Protein AF-A0A3M7MDC4-F1 (afdb_monomer)

Organism: NCBI:txid1302712

Radius of gyration: 24.2 Å; Cα contacts (8 Å, |Δi|>4): 415; chains: 1; bounding box: 87×58×64 Å

Mean predicted aligned error: 13.07 Å

InterPro domains:
  IPR000719 Protein kinase domain [PF00069] (137-309)
  IPR011009 Protein kinase-like domain superfamily [SSF56112] (137-314)

Nearest PDB structures (foldseek):
  6eiv-assembly4_D  TM=6.000E-01  e=2.107E-04  Homo sapiens
  2vx3-assembly3_C  TM=6.268E-01  e=4.494E-04  Homo sapiens
  7akb-assembly1_A  TM=5.523E-01  e=1.226E-04  Homo sapiens
  7ajs-assembly2_B  TM=5.719E-01  e=3.429E-04  Homo sapiens
  7a53-assembly2_B  TM=5.070E-01  e=2.616E-04  Homo sapiens

Foldseek 3Di:
DDDDDDDDDDDDDDDDDPPPLVVVVVVLVVCCVVVCVQQDAQRWDDDPFWIWGFNAQDQPQPCDVVPDGKGKTWTQTHGDPPDPPDPPVCPPPPIDIDIDHDPDDPDCLVVLLVVQQVVCVVDDPNVPDPFFFDQQEDAPVQWDWDPPVVVPIDIDGGSSSPTGDQCPQLQTYALQQAALNSLVSDTCGLLSVLSSVLSRVVCVLPPQQAFQSPPPDPLLRSLLRVLSVCLQCVVDDDDQLVVDDPPSSSVSNVVSVVLNVDPPRDRDHYNLVSVVVSPDDVLSSQLSVQQNDRDSVSHDGPVCSCVDPSNVVVVVVVVVVVVVCVVVPD

Sequence (330 aa):
MSTTPSVMSTTPSVMSTTPSVMSSAQSILSSMPSIMSSIAPDYVLNGSRWNYRIIQARCWMLFGDGTRINFIFKAEVLPHNGVQDAPKLLIISSSAIIKIAPPKEPDNNRQKALKCERMAYEIAGVSSALCYRQIPDLKPANMFLSDIESGQVVAKVGDLGGVGKADNFTNCQSYAMRAPEVFLRYNCMAESQVWAIAMMVFVVIKPNLLGAWDSPSWGANVPWSLAKLRQLFPEWKLPHHDEVEDAELKVWLKYSELFNEMSDMPRMSTFPEELRKVGIAQQLEDLLLFMLVVHPKERPTASSVLQSEQFQAFEKFVDDLESHAVENGF

Solvent-accessible surface area (backbone atoms only — not comparable to full-atom values): 19237 Å² total; per-residue (Å²): 141,85,87,83,86,83,84,84,85,78,80,83,85,88,82,88,77,66,62,65,60,54,49,49,51,51,54,49,61,71,46,41,64,65,54,49,71,69,50,38,62,72,34,70,46,83,51,98,74,38,27,31,30,24,70,36,64,49,77,49,72,51,69,56,100,75,80,53,73,46,43,43,30,40,18,40,63,38,87,34,95,87,66,86,81,66,60,75,81,46,78,82,73,39,67,44,81,46,80,43,77,70,94,82,62,94,56,67,62,60,62,48,28,55,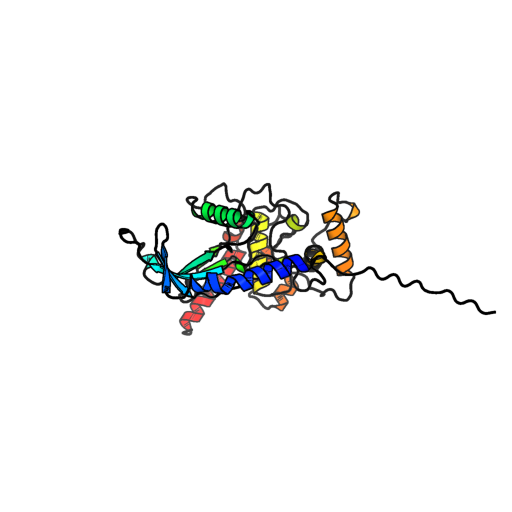49,40,25,51,52,46,72,69,40,81,53,55,94,74,33,86,66,55,63,35,64,50,62,53,42,68,94,32,52,46,77,42,53,75,85,75,78,61,63,42,80,41,85,51,82,46,38,70,50,35,62,52,90,76,36,35,86,53,36,50,63,53,23,42,30,66,51,29,75,70,53,33,58,41,47,65,38,36,49,37,29,10,54,45,33,36,55,49,38,68,78,46,62,73,71,53,20,46,67,81,44,94,41,83,92,39,26,64,20,46,18,48,29,47,49,42,45,32,39,70,84,59,82,72,77,56,40,86,77,54,82,56,68,66,57,26,50,32,45,49,48,15,53,53,44,70,71,40,86,86,46,84,87,63,57,41,52,74,55,52,48,61,73,72,65,65,59,65,40,54,51,51,34,42,59,58,39,62,42,71,54,61,90,77,23,47,47,66,70,53,44,74,69,29,69,42,41,52,49,31,50,51,53,51,54,53,51,52,54,53,35,56,77,69,72,102

Structure (mmCIF, N/CA/C/O backbone):
data_AF-A0A3M7MDC4-F1
#
_entry.id   AF-A0A3M7MDC4-F1
#
loop_
_atom_site.group_PDB
_atom_site.id
_atom_site.type_symbol
_atom_site.label_atom_id
_atom_site.label_alt_id
_atom_site.label_comp_id
_atom_site.label_asym_id
_atom_site.label_entity_id
_atom_site.label_seq_id
_atom_site.pdbx_PDB_ins_code
_atom_site.Cartn_x
_atom_site.Cartn_y
_atom_site.Cartn_z
_atom_site.occupancy
_atom_site.B_iso_or_equiv
_atom_site.auth_seq_id
_atom_site.auth_comp_id
_atom_site.auth_asym_id
_atom_site.auth_atom_id
_atom_site.pdbx_PDB_model_num
ATOM 1 N N . MET A 1 1 ? 52.450 35.603 -29.741 1.00 37.34 1 MET A N 1
ATOM 2 C CA . MET A 1 1 ? 51.001 35.572 -30.028 1.00 37.34 1 MET A CA 1
ATOM 3 C C . MET A 1 1 ? 50.479 34.246 -29.506 1.00 37.34 1 MET A C 1
ATOM 5 O O . MET A 1 1 ? 50.869 33.216 -30.030 1.00 37.34 1 MET A O 1
ATOM 9 N N . SER A 1 2 ? 49.746 34.281 -28.394 1.00 24.39 2 SER A N 1
ATOM 10 C CA . SER A 1 2 ? 49.191 33.116 -27.696 1.00 24.39 2 SER A CA 1
ATOM 11 C C . SER A 1 2 ? 47.673 33.233 -27.769 1.00 24.39 2 SER A C 1
ATOM 13 O O . SER A 1 2 ? 47.138 34.283 -27.418 1.00 24.39 2 SER A O 1
ATOM 15 N N . THR A 1 3 ? 47.000 32.205 -28.277 1.00 27.92 3 THR A N 1
ATOM 16 C CA . THR A 1 3 ? 45.538 32.134 -28.392 1.00 27.92 3 THR A CA 1
ATOM 17 C C . THR A 1 3 ? 45.022 31.016 -27.497 1.00 27.92 3 THR A C 1
ATOM 19 O O . THR A 1 3 ? 45.183 29.838 -27.807 1.00 27.92 3 THR A O 1
ATOM 22 N N . THR A 1 4 ? 44.403 31.403 -26.387 1.00 26.66 4 THR A N 1
ATOM 23 C CA . THR A 1 4 ? 43.508 30.582 -25.565 1.00 26.66 4 THR A CA 1
ATOM 24 C C . THR A 1 4 ? 42.097 30.577 -26.173 1.00 26.66 4 THR A C 1
ATOM 26 O O . THR A 1 4 ? 41.661 31.624 -26.657 1.00 26.66 4 THR A O 1
ATOM 29 N N . PRO A 1 5 ? 41.337 29.465 -26.132 1.00 26.31 5 PRO A N 1
ATOM 30 C CA . PRO A 1 5 ? 39.908 29.493 -26.409 1.00 26.31 5 PRO A CA 1
ATOM 31 C C . PRO A 1 5 ? 39.102 29.782 -25.135 1.00 26.31 5 PRO A C 1
ATOM 33 O O . PRO A 1 5 ? 39.347 29.220 -24.067 1.00 26.31 5 PRO A O 1
ATOM 36 N N . SER A 1 6 ? 38.129 30.674 -25.284 1.00 23.78 6 SER A N 1
ATOM 37 C CA . SER A 1 6 ? 37.136 31.094 -24.302 1.00 23.78 6 SER A CA 1
ATOM 38 C C . SER A 1 6 ? 36.033 30.044 -24.120 1.00 23.78 6 SER A C 1
ATOM 40 O O . SER A 1 6 ? 35.436 29.562 -25.079 1.00 23.78 6 SER A O 1
ATOM 42 N N . VAL A 1 7 ? 35.731 29.724 -22.861 1.00 23.75 7 VAL A N 1
ATOM 43 C CA . VAL A 1 7 ? 34.585 28.902 -22.453 1.00 23.75 7 VAL A CA 1
ATOM 44 C C . VAL A 1 7 ? 33.342 29.794 -22.393 1.00 23.75 7 VAL A C 1
ATOM 46 O O . VAL A 1 7 ? 33.268 30.704 -21.568 1.00 23.75 7 VAL A O 1
ATOM 49 N N . MET A 1 8 ? 32.359 29.540 -23.261 1.00 22.83 8 MET A N 1
ATOM 50 C CA . MET A 1 8 ? 31.011 30.099 -23.130 1.00 22.83 8 MET A CA 1
ATOM 51 C C . MET A 1 8 ? 30.245 29.327 -22.053 1.00 22.83 8 MET A C 1
ATOM 53 O O . MET A 1 8 ? 29.749 28.226 -22.279 1.00 22.83 8 MET A O 1
ATOM 57 N N . SER A 1 9 ? 30.152 29.936 -20.875 1.00 23.38 9 SER A N 1
ATOM 58 C CA . SER A 1 9 ? 29.167 29.614 -19.845 1.00 23.38 9 SER A CA 1
ATOM 59 C C . SER A 1 9 ? 27.769 29.973 -20.361 1.00 23.38 9 SER A C 1
ATOM 61 O O . SER A 1 9 ? 27.482 31.141 -20.619 1.00 23.38 9 SER A O 1
ATOM 63 N N . THR A 1 10 ? 26.906 28.973 -20.531 1.00 25.02 10 THR A N 1
ATOM 64 C CA . THR A 1 10 ? 25.459 29.161 -20.695 1.00 25.02 10 THR A CA 1
ATOM 65 C C . THR A 1 10 ? 24.764 28.514 -19.506 1.00 25.02 10 THR A C 1
ATOM 67 O O . THR A 1 10 ? 24.615 27.300 -19.421 1.00 25.02 10 THR A O 1
ATOM 70 N N . THR A 1 11 ? 24.370 29.343 -18.547 1.00 24.12 11 THR A N 1
ATOM 71 C CA . THR A 1 11 ? 23.414 28.996 -17.498 1.00 24.12 11 THR A CA 1
ATOM 72 C C . THR A 1 11 ? 21.996 29.018 -18.078 1.00 24.12 11 THR A C 1
ATOM 74 O O . THR A 1 11 ? 21.591 30.042 -18.629 1.00 24.12 11 THR A O 1
ATOM 77 N N . PRO A 1 12 ? 21.184 27.957 -17.924 1.00 25.77 12 PRO A N 1
ATOM 78 C CA . PRO A 1 12 ? 19.743 28.076 -18.060 1.00 25.77 12 PRO A CA 1
ATOM 79 C C . PRO A 1 12 ? 19.164 28.559 -16.730 1.00 25.77 12 PRO A C 1
ATOM 81 O O . PRO A 1 12 ? 19.302 27.929 -15.682 1.00 25.77 12 PRO A O 1
ATOM 84 N N . SER A 1 13 ? 18.525 29.716 -16.804 1.00 23.83 13 SER A N 1
ATOM 85 C CA . SER A 1 13 ? 17.713 30.356 -15.778 1.00 23.83 13 SER A CA 1
ATOM 86 C C . SER A 1 13 ? 16.696 29.401 -15.141 1.00 23.83 13 SER A C 1
ATOM 88 O O . SER A 1 13 ? 15.726 28.988 -15.775 1.00 23.83 13 SER A O 1
ATOM 90 N N . VAL A 1 14 ? 16.890 29.119 -13.854 1.00 29.39 14 VAL A N 1
ATOM 91 C CA . VAL A 1 14 ? 15.874 28.582 -12.944 1.00 29.39 14 VAL A CA 1
ATOM 92 C C . VAL A 1 14 ? 14.988 29.741 -12.496 1.00 29.39 14 VAL A C 1
ATOM 94 O O . VAL A 1 14 ? 15.481 30.637 -11.821 1.00 29.39 14 VAL A O 1
ATOM 97 N N . MET A 1 15 ? 13.706 29.731 -12.868 1.00 27.44 15 MET A N 1
ATOM 98 C CA . MET A 1 15 ? 12.578 30.339 -12.137 1.00 27.44 15 MET A CA 1
ATOM 99 C C . MET A 1 15 ? 11.296 30.180 -12.967 1.00 27.44 15 MET A C 1
ATOM 101 O O . MET A 1 15 ? 11.271 30.650 -14.096 1.00 27.44 15 MET A O 1
ATOM 105 N N . SER A 1 16 ? 10.247 29.571 -12.386 1.00 30.59 16 SER A N 1
ATOM 106 C CA . SER A 1 16 ? 8.846 30.071 -12.412 1.00 30.59 16 SER A CA 1
ATOM 107 C C . SER A 1 16 ? 7.718 29.016 -12.319 1.00 30.59 16 SER A C 1
ATOM 109 O O . SER A 1 16 ? 6.640 29.245 -12.863 1.00 30.59 16 SER A O 1
ATOM 111 N N . THR A 1 17 ? 7.870 27.893 -11.608 1.00 33.09 17 THR A N 1
ATOM 112 C CA . THR A 1 17 ? 6.710 27.012 -11.285 1.00 33.09 17 THR A CA 1
ATOM 113 C C . THR A 1 17 ? 6.431 26.834 -9.790 1.00 33.09 17 THR A C 1
ATOM 115 O O . THR A 1 17 ? 5.395 26.302 -9.410 1.00 33.09 17 THR A O 1
ATOM 118 N N . THR A 1 18 ? 7.274 27.387 -8.920 1.00 36.25 18 THR A N 1
ATOM 119 C CA . THR A 1 18 ? 7.062 27.493 -7.467 1.00 36.25 18 THR A CA 1
ATOM 120 C C . THR A 1 18 ? 5.999 28.501 -6.969 1.00 36.25 18 THR A C 1
ATOM 122 O O . THR A 1 18 ? 5.537 28.314 -5.840 1.00 36.25 18 THR A O 1
ATOM 125 N N . PRO A 1 19 ? 5.545 29.538 -7.713 1.00 29.64 19 PRO A N 1
ATOM 126 C CA . PRO A 1 19 ? 4.631 30.532 -7.138 1.00 29.64 19 PRO A CA 1
ATOM 127 C C . PRO A 1 19 ? 3.229 30.001 -6.811 1.00 29.64 19 PRO A C 1
ATOM 129 O O . PRO A 1 19 ? 2.639 30.420 -5.820 1.00 29.64 19 PRO A O 1
ATOM 132 N N . SER A 1 20 ? 2.680 29.078 -7.608 1.00 36.00 20 SER A N 1
ATOM 133 C CA . SER A 1 20 ? 1.269 28.670 -7.498 1.00 36.00 20 SER A CA 1
ATOM 134 C C . SER A 1 20 ? 0.984 27.783 -6.282 1.00 36.00 20 SER A C 1
ATOM 136 O O . SER A 1 20 ? -0.044 27.950 -5.624 1.00 36.00 20 SER A O 1
ATOM 138 N N . VAL A 1 21 ? 1.907 26.882 -5.934 1.00 35.75 21 VAL A N 1
ATOM 139 C CA . VAL A 1 21 ? 1.777 25.981 -4.774 1.00 35.75 21 VAL A CA 1
ATOM 140 C C . VAL A 1 21 ? 2.009 26.739 -3.466 1.00 35.75 21 VAL A C 1
ATOM 142 O O . VAL A 1 21 ? 1.225 26.587 -2.530 1.00 35.75 21 VAL A O 1
ATOM 145 N N . MET A 1 22 ? 3.012 27.626 -3.412 1.00 31.81 22 MET A N 1
ATOM 146 C CA . MET A 1 22 ? 3.220 28.503 -2.250 1.00 31.81 22 MET A CA 1
ATOM 147 C C . MET A 1 22 ? 2.083 29.512 -2.078 1.00 31.81 22 MET A C 1
ATOM 149 O O . MET A 1 22 ? 1.651 29.738 -0.952 1.00 31.81 22 MET A O 1
ATOM 153 N N . SER A 1 23 ? 1.547 30.057 -3.174 1.00 34.91 23 SER A N 1
ATOM 154 C CA . SER A 1 23 ? 0.379 30.944 -3.143 1.00 34.91 23 SER A CA 1
ATOM 155 C C . SER A 1 23 ? -0.878 30.216 -2.654 1.00 34.91 23 SER A C 1
ATOM 157 O O . SER A 1 23 ? -1.610 30.759 -1.830 1.00 34.91 23 SER A O 1
ATOM 159 N N . SER A 1 24 ? -1.090 28.961 -3.067 1.00 45.56 24 SER A N 1
ATOM 160 C CA . SER A 1 24 ? -2.207 28.135 -2.586 1.00 45.56 24 SER A CA 1
ATOM 161 C C . SER A 1 24 ? -2.050 27.777 -1.105 1.00 45.56 24 SER A C 1
ATOM 163 O O . SER A 1 24 ? -2.995 27.931 -0.335 1.00 45.56 24 SER A O 1
ATOM 165 N N . ALA A 1 25 ? -0.847 27.396 -0.665 1.00 39.44 25 ALA A N 1
ATOM 166 C CA . ALA A 1 25 ? -0.553 27.130 0.743 1.00 39.44 25 ALA A CA 1
ATOM 167 C C . ALA A 1 25 ? -0.705 28.389 1.616 1.00 39.44 25 ALA A C 1
ATOM 169 O O . ALA A 1 25 ? -1.332 28.322 2.669 1.00 39.44 25 ALA A O 1
ATOM 170 N N . GLN A 1 26 ? -0.222 29.555 1.170 1.00 42.94 26 GLN A N 1
ATOM 171 C CA . GLN A 1 26 ? -0.414 30.838 1.862 1.00 42.94 26 GLN A CA 1
ATOM 172 C C . GLN A 1 26 ? -1.881 31.288 1.869 1.00 42.94 26 GLN A C 1
ATOM 174 O O . GLN A 1 26 ? -2.361 31.805 2.878 1.00 42.94 26 GLN A O 1
ATOM 179 N N . SER A 1 27 ? -2.628 31.064 0.785 1.00 48.97 27 SER A N 1
ATOM 180 C CA . SER A 1 27 ? -4.069 31.341 0.730 1.00 48.97 27 SER A CA 1
ATOM 181 C C . SER A 1 27 ? -4.866 30.431 1.672 1.00 48.97 27 SER A C 1
ATOM 183 O O . SER A 1 27 ? -5.846 30.870 2.271 1.00 48.97 27 SER A O 1
ATOM 185 N N . ILE A 1 28 ? -4.462 29.168 1.825 1.00 48.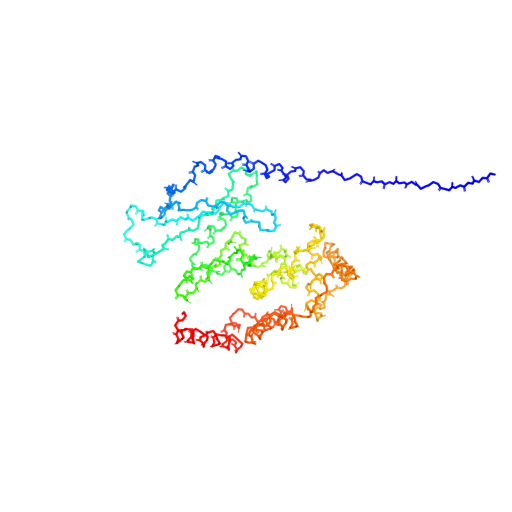88 28 ILE A N 1
ATOM 186 C CA . ILE A 1 28 ? -5.080 28.224 2.764 1.00 48.88 28 ILE A CA 1
ATOM 187 C C . ILE A 1 28 ? -4.730 28.614 4.206 1.00 48.88 28 ILE A C 1
ATOM 189 O O . ILE A 1 28 ? -5.642 28.763 5.019 1.00 48.88 28 ILE A O 1
ATOM 193 N N . LEU A 1 29 ? -3.453 28.886 4.501 1.00 43.22 29 LEU A N 1
ATOM 194 C CA . LEU A 1 29 ? -2.967 29.343 5.813 1.00 43.22 29 LEU A CA 1
ATOM 195 C C . LEU A 1 29 ? -3.634 30.656 6.258 1.00 43.22 29 LEU A C 1
ATOM 197 O O . LEU A 1 29 ? -4.015 30.790 7.416 1.00 43.22 29 LEU A O 1
ATOM 201 N N . SER A 1 30 ? -3.857 31.600 5.340 1.00 47.09 30 SER A N 1
ATOM 202 C CA . SER A 1 30 ? -4.566 32.862 5.622 1.00 47.09 30 SER A CA 1
ATOM 203 C C . SER A 1 30 ? -6.082 32.702 5.797 1.00 47.09 30 SER A C 1
ATOM 205 O O . SER A 1 30 ? -6.717 33.555 6.412 1.00 47.09 30 SER A O 1
ATOM 207 N N . SER A 1 31 ? -6.669 31.598 5.320 1.00 51.00 31 SER A N 1
ATOM 208 C CA . SER A 1 31 ? -8.066 31.221 5.593 1.00 51.00 31 SER A CA 1
ATOM 209 C C . SER A 1 31 ? -8.245 30.356 6.850 1.00 51.00 31 SER A C 1
ATOM 211 O O . SER A 1 31 ? -9.375 30.148 7.292 1.00 51.00 31 SER A O 1
ATOM 213 N N . MET A 1 32 ? -7.154 29.874 7.462 1.00 52.56 32 MET A N 1
ATOM 214 C CA . MET A 1 32 ? -7.216 29.080 8.695 1.00 52.56 32 MET A CA 1
ATOM 215 C C . MET A 1 32 ? -7.880 29.808 9.868 1.00 52.56 32 MET A C 1
ATOM 217 O O . MET A 1 32 ? -8.676 29.161 10.545 1.00 52.56 32 MET A O 1
ATOM 221 N N . PRO A 1 33 ? -7.652 31.117 10.111 1.00 48.81 33 PRO A N 1
ATOM 222 C CA . PRO A 1 33 ? -8.278 31.801 11.238 1.00 48.81 33 PRO A CA 1
ATOM 223 C C . PRO A 1 33 ? -9.809 31.792 11.179 1.00 48.81 33 PRO A C 1
ATOM 225 O O . PRO A 1 33 ? -10.442 31.661 12.217 1.00 48.81 33 PRO A O 1
ATOM 228 N N . SER A 1 34 ? -10.415 31.864 9.987 1.00 54.47 34 SER A N 1
ATOM 229 C CA . SER A 1 34 ? -11.876 31.921 9.815 1.00 54.47 34 SER A CA 1
ATOM 230 C C . SER A 1 34 ? -12.564 30.548 9.827 1.00 54.47 34 SER A C 1
ATOM 232 O O . SER A 1 34 ? -13.704 30.423 10.278 1.00 54.47 34 SER A O 1
ATOM 234 N N . ILE A 1 35 ? -11.881 29.487 9.384 1.00 55.72 35 ILE A N 1
ATOM 235 C CA . ILE A 1 35 ? -12.377 28.104 9.522 1.00 55.72 35 ILE A CA 1
ATOM 236 C C . ILE A 1 35 ? -12.199 27.628 10.970 1.00 55.72 35 ILE A C 1
ATOM 238 O O . ILE A 1 35 ? -13.125 27.080 11.560 1.00 55.72 35 ILE A O 1
ATOM 242 N N . MET A 1 36 ? -11.042 27.896 11.584 1.00 50.97 36 MET A N 1
ATOM 243 C CA . MET A 1 36 ? -10.797 27.536 12.984 1.00 50.97 36 MET A CA 1
ATOM 244 C C . MET A 1 36 ? -11.651 28.353 13.958 1.00 50.97 36 MET A C 1
ATOM 246 O O . MET A 1 36 ? -12.040 27.818 14.991 1.00 50.97 36 MET A O 1
ATOM 250 N N . SER A 1 37 ? -12.019 29.599 13.624 1.00 52.62 37 SER A N 1
ATOM 251 C CA . SER A 1 37 ? -12.970 30.366 14.439 1.00 52.62 37 SER A CA 1
ATOM 252 C C . SER A 1 37 ? -14.399 29.819 14.384 1.00 52.62 37 SER A C 1
ATOM 254 O O . SER A 1 37 ? -15.200 30.171 15.243 1.00 52.62 37 SER A O 1
ATOM 256 N N . SER A 1 38 ? -14.745 28.998 13.383 1.00 60.28 38 SER A N 1
ATOM 257 C CA . SER A 1 38 ? -16.095 28.430 13.231 1.00 60.28 38 SER A CA 1
ATOM 258 C C . SER A 1 38 ? -16.222 26.979 13.698 1.00 60.28 38 SER A C 1
ATOM 260 O O . SER A 1 38 ? -17.334 26.551 13.984 1.00 60.28 38 SER A O 1
ATOM 262 N N . ILE A 1 39 ? -15.117 26.233 13.824 1.00 69.19 39 ILE A N 1
ATOM 263 C CA . ILE A 1 39 ? -15.103 24.824 14.254 1.00 69.19 39 ILE A CA 1
ATOM 264 C C . ILE A 1 39 ? -14.095 24.655 15.402 1.00 69.19 39 ILE A C 1
ATOM 266 O O . ILE A 1 39 ? -13.040 24.033 15.265 1.00 69.19 39 ILE A O 1
ATOM 270 N N . ALA A 1 40 ? -14.413 25.276 16.537 1.00 76.19 40 ALA A N 1
ATOM 271 C CA . ALA A 1 40 ? -13.664 25.152 17.785 1.00 76.19 40 ALA A CA 1
ATOM 272 C C . ALA A 1 40 ? -14.086 23.884 18.558 1.00 76.19 40 ALA A C 1
ATOM 274 O O . ALA A 1 40 ? -15.143 23.317 18.262 1.00 76.19 40 ALA A O 1
ATOM 275 N N . PRO A 1 41 ? -13.304 23.430 19.557 1.00 80.19 41 PRO A N 1
ATOM 276 C CA . PRO A 1 41 ? -13.813 22.493 20.554 1.00 80.19 41 PRO A CA 1
ATOM 277 C C . PRO A 1 41 ? -15.177 22.953 21.098 1.00 80.19 41 PRO A C 1
ATOM 279 O O . PRO A 1 41 ? -15.447 24.149 21.177 1.00 80.19 41 PRO A O 1
ATOM 282 N N . ASP A 1 42 ? -16.046 21.994 21.397 1.00 83.00 42 ASP A N 1
ATOM 283 C CA . ASP A 1 42 ? -17.454 22.135 21.786 1.00 83.00 42 ASP A CA 1
ATOM 284 C C . ASP A 1 42 ? -18.423 22.625 20.702 1.00 83.00 42 ASP A C 1
ATOM 286 O O . ASP A 1 42 ? -19.640 22.591 20.905 1.00 83.00 42 ASP A O 1
ATOM 290 N N . TYR A 1 43 ? -17.934 22.992 19.514 1.00 85.75 43 TYR A N 1
ATOM 291 C CA . TYR A 1 43 ? -18.813 23.294 18.389 1.00 85.75 43 TYR A CA 1
ATOM 292 C C . TYR A 1 43 ? -19.619 22.054 17.980 1.00 85.75 43 TYR A C 1
ATOM 294 O O . TYR A 1 43 ? -19.054 20.975 17.795 1.00 85.75 43 TYR A O 1
ATOM 302 N N . VAL A 1 44 ? -20.937 22.194 17.818 1.00 85.44 44 VAL A N 1
ATOM 303 C CA . VAL A 1 44 ? -21.822 21.088 17.425 1.00 85.44 44 VAL A CA 1
ATOM 304 C C . VAL A 1 44 ? -22.176 21.197 15.948 1.00 85.44 44 VAL A C 1
ATOM 306 O O . VAL A 1 44 ? -22.864 22.119 15.516 1.00 85.44 44 VAL A O 1
ATOM 309 N N . LEU A 1 45 ? -21.738 20.209 15.175 1.00 84.44 45 LEU A N 1
ATOM 310 C CA . LEU A 1 45 ? -22.129 20.014 13.788 1.00 84.44 45 LEU A CA 1
ATOM 311 C C . LEU A 1 45 ? -23.428 19.213 13.731 1.00 84.44 45 LEU A C 1
ATOM 313 O O . LEU A 1 45 ? -23.496 18.085 14.219 1.00 84.44 45 LEU A O 1
ATOM 317 N N . ASN A 1 46 ? -24.448 19.774 13.089 1.00 83.75 46 ASN A N 1
ATOM 318 C CA . ASN A 1 46 ? -25.698 19.065 12.837 1.00 83.75 46 ASN A CA 1
ATOM 319 C C . ASN A 1 46 ? -25.514 18.123 11.643 1.00 83.75 46 ASN A C 1
ATOM 321 O O . ASN A 1 46 ? -25.376 18.571 10.504 1.00 83.75 46 ASN A O 1
ATOM 325 N N . GLY A 1 47 ? -25.485 16.818 11.900 1.00 77.25 47 GLY A N 1
ATOM 326 C CA . GLY A 1 47 ? -25.505 15.805 10.852 1.00 77.25 47 GLY A CA 1
ATOM 327 C C . GLY A 1 47 ? -26.923 15.356 10.515 1.00 77.25 47 GLY A C 1
ATOM 328 O O . GLY A 1 47 ? -27.887 15.668 11.205 1.00 77.25 47 GLY A O 1
ATOM 329 N N . SER A 1 48 ? -27.047 14.577 9.441 1.00 72.62 48 SER A N 1
ATOM 330 C CA . SER A 1 48 ? -28.333 14.037 8.978 1.00 72.62 48 SER A CA 1
ATOM 331 C C . SER A 1 48 ? -28.912 12.939 9.877 1.00 72.62 48 SER A C 1
ATOM 333 O O . SER A 1 48 ? -30.109 12.678 9.817 1.00 72.62 48 SER A O 1
ATOM 335 N N . ARG A 1 49 ? -28.067 12.268 10.669 1.00 69.31 49 ARG A N 1
ATOM 336 C CA . ARG A 1 49 ? -28.463 11.195 11.604 1.00 69.31 49 ARG A CA 1
ATOM 337 C C . ARG A 1 49 ? -28.029 11.449 13.042 1.00 69.31 49 ARG A C 1
ATOM 339 O O . ARG A 1 49 ? -28.731 11.059 13.964 1.00 69.31 49 ARG A O 1
ATOM 346 N N . TRP A 1 50 ? -26.879 12.088 13.216 1.00 80.50 50 TRP A N 1
ATOM 347 C CA . TRP A 1 50 ? -26.274 12.370 14.511 1.00 80.50 50 TRP A CA 1
ATOM 348 C C . TRP A 1 50 ? -25.803 13.809 14.536 1.00 80.50 50 TRP A C 1
ATOM 350 O O . TRP A 1 50 ? -25.437 14.357 13.495 1.00 80.50 50 TRP A O 1
ATOM 360 N N . ASN A 1 51 ? -25.775 14.397 15.722 1.00 84.75 51 ASN A N 1
ATOM 361 C CA . ASN A 1 51 ? -25.040 15.633 15.936 1.00 84.75 51 ASN A CA 1
ATOM 362 C C . ASN A 1 51 ? -23.607 15.270 16.337 1.00 84.75 51 ASN A C 1
ATOM 364 O O . ASN A 1 51 ? -23.368 14.193 16.875 1.00 84.75 51 ASN A O 1
ATOM 368 N N . TYR A 1 52 ? -22.643 16.141 16.069 1.00 86.25 52 TYR A N 1
ATOM 369 C CA . TYR A 1 52 ? -21.242 15.865 16.370 1.00 86.25 52 TYR A CA 1
ATOM 370 C C . TYR A 1 52 ? -20.630 17.048 17.099 1.00 86.25 52 TYR A C 1
ATOM 372 O O . TYR A 1 52 ? -20.472 18.117 16.514 1.00 86.25 52 TYR A O 1
ATOM 380 N N . ARG A 1 53 ? -20.282 16.868 18.372 1.00 86.62 53 ARG A N 1
ATOM 381 C CA . ARG A 1 53 ? -19.575 17.885 19.149 1.00 86.62 53 ARG A CA 1
ATOM 382 C C . ARG A 1 53 ? -18.084 17.734 18.926 1.00 86.62 53 ARG A C 1
ATOM 384 O O . ARG A 1 53 ? -17.521 16.695 19.239 1.00 86.62 53 ARG A O 1
ATOM 391 N N . ILE A 1 54 ? -17.422 18.749 18.395 1.00 86.00 54 ILE A N 1
ATOM 392 C CA . ILE A 1 54 ? -15.974 18.715 18.200 1.00 86.00 54 ILE A CA 1
ATOM 393 C C . ILE A 1 54 ? -15.289 18.636 19.562 1.00 86.00 54 ILE A C 1
ATOM 395 O O . ILE A 1 54 ? -15.415 19.543 20.370 1.00 86.00 54 ILE A O 1
ATOM 399 N N . ILE A 1 55 ? -14.537 17.571 19.813 1.00 84.12 55 ILE A N 1
ATOM 400 C CA . ILE A 1 55 ? -13.742 17.425 21.044 1.00 84.12 55 ILE A CA 1
ATOM 401 C C . ILE A 1 55 ? -12.278 17.780 20.801 1.00 84.12 55 ILE A C 1
ATOM 403 O O . ILE A 1 55 ? -11.562 18.180 21.713 1.00 84.12 55 ILE A O 1
ATOM 407 N N . GLN A 1 56 ? -11.820 17.663 19.553 1.00 80.12 56 GLN A N 1
ATOM 408 C CA . GLN A 1 56 ? -10.452 17.986 19.186 1.00 80.12 56 GLN A CA 1
ATOM 409 C C . GLN A 1 56 ? -10.399 18.571 17.778 1.00 80.12 56 GLN A C 1
ATOM 411 O O . GLN A 1 56 ? -10.479 17.858 16.774 1.00 80.12 56 GLN A O 1
ATOM 416 N N . ALA A 1 57 ? -10.192 19.883 17.717 1.00 65.81 57 ALA A N 1
ATOM 417 C CA . ALA A 1 57 ? -9.862 20.602 16.498 1.00 65.81 57 ALA A CA 1
ATOM 418 C C . ALA A 1 57 ? -8.340 20.630 16.313 1.00 65.81 57 ALA A C 1
ATOM 420 O O . ALA A 1 57 ? -7.687 21.652 16.519 1.00 65.81 57 ALA A O 1
ATOM 421 N N . ARG A 1 58 ? -7.743 19.482 15.975 1.00 60.31 58 ARG A N 1
ATOM 422 C CA . ARG A 1 58 ? -6.347 19.457 15.523 1.00 60.31 58 ARG A CA 1
ATOM 423 C C . ARG A 1 58 ? -6.324 19.432 14.008 1.00 60.31 58 ARG A C 1
ATOM 425 O O . ARG A 1 58 ? -6.723 18.448 13.406 1.00 60.31 58 ARG A O 1
ATOM 432 N N . CYS A 1 59 ? -5.815 20.498 13.399 1.00 50.12 59 CYS A N 1
ATOM 433 C CA . CYS A 1 59 ? -5.474 20.478 11.985 1.00 50.12 59 CYS A CA 1
ATOM 434 C C . CYS A 1 59 ? -4.287 19.532 11.790 1.00 50.12 59 CYS A C 1
ATOM 436 O O . CYS A 1 59 ? -3.130 19.943 11.852 1.00 50.12 59 CYS A O 1
ATOM 438 N N . TRP A 1 60 ? -4.567 18.252 11.574 1.00 46.84 60 TRP A N 1
ATOM 439 C CA . TRP A 1 60 ? -3.568 17.363 11.014 1.00 46.84 60 TRP A CA 1
ATOM 440 C C . TRP A 1 60 ? -3.423 17.743 9.550 1.00 46.84 60 TRP A C 1
ATOM 442 O O . TRP A 1 60 ? -4.255 17.393 8.717 1.00 46.84 60 TRP A O 1
ATOM 452 N N . MET A 1 61 ? -2.361 18.483 9.237 1.00 45.53 61 MET A N 1
ATOM 453 C CA . MET A 1 61 ? -1.822 18.456 7.887 1.00 45.53 61 MET A CA 1
ATOM 454 C C . MET A 1 61 ? -1.305 17.038 7.665 1.00 45.53 61 MET A C 1
ATOM 456 O O . MET A 1 61 ? -0.150 16.732 7.949 1.00 45.53 61 MET A O 1
ATOM 460 N N . LEU A 1 62 ? -2.183 16.148 7.205 1.00 42.28 62 LEU A N 1
ATOM 461 C CA . LEU A 1 62 ? -1.726 14.927 6.572 1.00 42.28 62 LEU A CA 1
ATOM 462 C C . LEU A 1 62 ? -1.045 15.368 5.285 1.00 42.28 62 LEU A C 1
ATOM 464 O O . LEU A 1 62 ? -1.699 15.599 4.270 1.00 42.28 62 LEU A O 1
ATOM 468 N N . PHE A 1 63 ? 0.275 15.521 5.346 1.00 37.53 63 PHE A N 1
ATOM 469 C CA . PHE A 1 63 ? 1.086 15.433 4.151 1.00 37.53 63 PHE A CA 1
ATOM 470 C C . PHE A 1 63 ? 0.853 14.022 3.610 1.00 37.53 63 PHE A C 1
ATOM 472 O O . PHE A 1 63 ? 1.436 13.051 4.082 1.00 37.53 63 PHE A O 1
ATOM 479 N N . GLY A 1 64 ? -0.076 13.896 2.663 1.00 46.28 64 GLY A N 1
ATOM 480 C CA . GLY A 1 64 ? -0.069 12.769 1.743 1.00 46.28 64 GLY A CA 1
ATOM 481 C C . GLY A 1 64 ? 1.199 12.822 0.888 1.00 46.28 64 GLY A C 1
ATOM 482 O O . GLY A 1 64 ? 2.241 13.310 1.310 1.00 46.28 64 GLY A O 1
ATOM 483 N N . ASP A 1 65 ? 1.089 12.419 -0.367 1.00 43.69 65 ASP A N 1
ATOM 484 C CA . ASP A 1 65 ? 2.081 12.602 -1.442 1.00 43.69 65 ASP A CA 1
ATOM 485 C C . ASP A 1 65 ? 2.576 14.056 -1.696 1.00 43.69 65 ASP A C 1
ATOM 487 O O . ASP A 1 65 ? 3.120 14.350 -2.757 1.00 43.69 65 ASP A O 1
ATOM 491 N N . GLY A 1 66 ? 2.37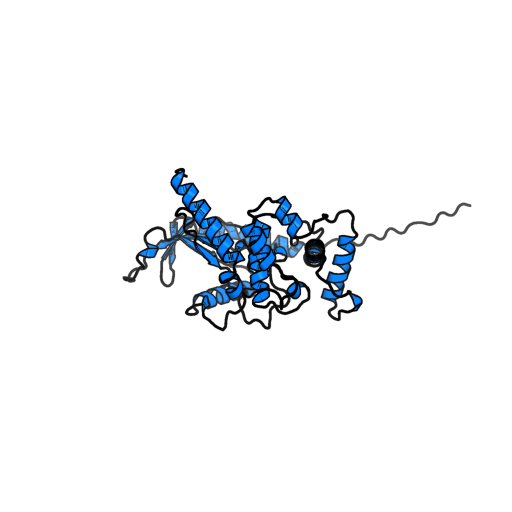5 14.987 -0.759 1.00 40.41 66 GLY A N 1
ATOM 492 C CA . GLY A 1 66 ? 2.732 16.396 -0.858 1.00 40.41 66 GLY A CA 1
ATOM 493 C C . GLY A 1 66 ? 1.652 17.278 -1.484 1.00 40.41 66 GLY A C 1
ATOM 494 O O . GLY A 1 66 ? 1.883 18.478 -1.611 1.00 40.41 66 GLY A O 1
ATOM 495 N N . THR A 1 67 ? 0.480 16.740 -1.862 1.00 46.47 67 THR A N 1
ATOM 496 C CA . THR A 1 67 ? -0.469 17.477 -2.729 1.00 46.47 67 THR A CA 1
ATOM 497 C C . THR A 1 67 ? -1.836 17.820 -2.122 1.00 46.47 67 THR A C 1
ATOM 499 O O . THR A 1 67 ? -2.604 18.561 -2.741 1.00 46.47 67 THR A O 1
ATOM 502 N N . ARG A 1 68 ? -2.189 17.320 -0.927 1.00 55.12 68 ARG A N 1
ATOM 503 C CA . ARG A 1 68 ? -3.553 17.468 -0.372 1.00 55.12 68 ARG A CA 1
ATOM 504 C C . ARG A 1 68 ? -3.544 17.898 1.091 1.00 55.12 68 ARG A C 1
ATOM 506 O O . ARG A 1 68 ? -2.882 17.275 1.908 1.00 55.12 68 ARG A O 1
ATOM 513 N N . ILE A 1 69 ? -4.334 18.923 1.421 1.00 57.22 69 ILE A N 1
ATOM 514 C CA . ILE A 1 69 ? -4.595 19.366 2.798 1.00 57.22 69 ILE A CA 1
ATOM 515 C C . ILE A 1 69 ? -6.074 19.098 3.094 1.00 57.22 69 ILE A C 1
ATOM 517 O O . ILE A 1 69 ? -6.950 19.703 2.476 1.00 57.22 69 ILE A O 1
ATOM 521 N N . ASN A 1 70 ? -6.349 18.187 4.027 1.00 61.38 70 ASN A N 1
ATOM 522 C CA . ASN A 1 70 ? -7.686 17.953 4.573 1.00 61.38 70 ASN A CA 1
ATOM 523 C C . ASN A 1 70 ? -7.706 18.376 6.040 1.00 61.38 70 ASN A C 1
ATOM 525 O O . ASN A 1 70 ? -6.735 18.147 6.758 1.00 61.38 70 ASN A O 1
ATOM 529 N N . PHE A 1 71 ? -8.822 18.941 6.496 1.00 69.81 71 PHE A N 1
ATOM 530 C CA . PHE A 1 71 ? -9.026 19.185 7.920 1.00 69.81 71 PHE A CA 1
ATOM 531 C C . PHE A 1 71 ? -9.698 17.967 8.540 1.00 69.81 71 PHE A C 1
ATOM 533 O O . PHE A 1 71 ? -10.744 17.529 8.056 1.00 69.81 71 PHE A O 1
ATOM 540 N N . ILE A 1 72 ? -9.086 17.426 9.591 1.00 71.81 72 ILE A N 1
ATOM 541 C CA . ILE A 1 72 ? -9.580 16.257 10.313 1.00 71.81 72 ILE A CA 1
ATOM 542 C C . ILE A 1 72 ? -9.883 16.667 11.749 1.00 71.81 72 ILE A C 1
ATOM 544 O O . ILE A 1 72 ? -9.001 17.141 12.454 1.00 71.81 72 ILE A O 1
ATOM 548 N N . PHE A 1 73 ? -11.116 16.460 12.196 1.00 77.62 73 PHE A N 1
ATOM 549 C CA . PHE A 1 73 ? -11.547 16.754 13.561 1.00 77.62 73 PHE A CA 1
ATOM 550 C C . PHE A 1 73 ? -11.951 15.463 14.263 1.00 77.62 73 PHE A C 1
ATOM 552 O O . PHE A 1 73 ? -12.581 14.601 13.650 1.00 77.62 73 PHE A O 1
ATOM 559 N N . LYS A 1 74 ? -11.638 15.347 15.556 1.00 80.81 74 LYS A N 1
ATOM 560 C CA . LYS A 1 74 ? -12.259 14.335 16.416 1.00 80.81 74 LYS A CA 1
ATOM 561 C C . LYS A 1 74 ? -13.512 14.950 17.023 1.00 80.81 74 LYS A C 1
ATOM 563 O O . LYS A 1 74 ? -13.452 16.059 17.563 1.00 80.81 74 LYS A O 1
ATOM 568 N N . ALA A 1 75 ? -14.628 14.243 16.955 1.00 83.88 75 ALA A N 1
ATOM 569 C CA . ALA A 1 75 ? -15.902 14.695 17.491 1.00 83.88 75 ALA A CA 1
ATOM 570 C C . ALA A 1 75 ? -16.560 13.612 18.345 1.00 83.88 75 ALA A C 1
ATOM 572 O O . ALA A 1 75 ? -16.462 12.439 18.026 1.00 83.88 75 ALA A O 1
ATOM 573 N N . GLU A 1 76 ? -17.237 13.992 19.414 1.00 85.00 76 GLU A N 1
ATOM 574 C CA . GLU A 1 76 ? -18.179 13.153 20.145 1.00 85.00 76 GLU A CA 1
ATOM 575 C C . GLU A 1 76 ? -19.485 13.058 19.345 1.00 85.00 76 GLU A C 1
ATOM 577 O O . GLU A 1 76 ? -20.026 14.072 18.894 1.00 85.00 76 GLU A O 1
ATOM 582 N N . VAL A 1 77 ? -19.991 11.841 19.145 1.00 82.31 77 VAL A N 1
ATOM 583 C CA . VAL A 1 77 ? -21.297 11.619 18.515 1.00 82.31 77 VAL A CA 1
ATOM 584 C C . VAL A 1 77 ? -22.393 11.863 19.548 1.00 82.31 77 VAL A C 1
ATOM 586 O O . VAL A 1 77 ? -22.458 11.193 20.573 1.00 82.31 77 VAL A O 1
ATOM 589 N N . LEU A 1 78 ? -23.273 12.813 19.254 1.00 79.94 78 LEU A N 1
ATOM 590 C CA . LEU A 1 78 ? -24.419 13.172 20.072 1.00 79.94 78 LEU A CA 1
ATOM 591 C C . LEU A 1 78 ? -25.713 12.595 19.469 1.00 79.94 78 LEU A C 1
ATOM 593 O O . LEU A 1 78 ? -25.906 12.659 18.245 1.00 79.94 78 LEU A O 1
ATOM 597 N N . PRO A 1 79 ? -26.646 12.104 20.305 1.00 72.69 79 PRO A N 1
ATOM 598 C CA . PRO A 1 79 ? -27.975 11.712 19.857 1.00 72.69 79 PRO A CA 1
ATOM 599 C C . PRO A 1 79 ? -28.679 12.879 19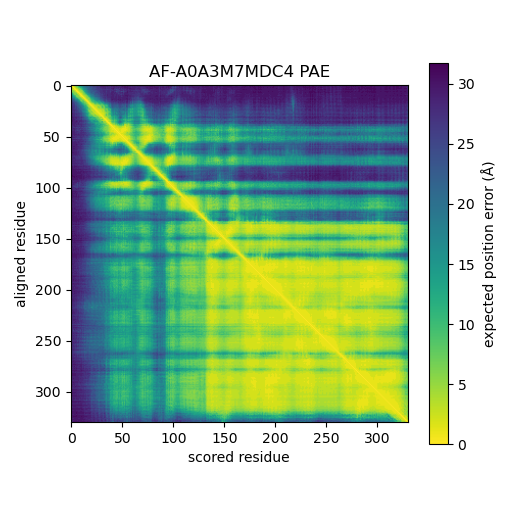.159 1.00 72.69 79 PRO A C 1
ATOM 601 O O . PRO A 1 79 ? -28.656 14.015 19.639 1.00 72.69 79 PRO A O 1
ATOM 604 N N . HIS A 1 80 ? -29.315 12.604 18.025 1.00 72.69 80 HIS A N 1
ATOM 605 C CA . HIS A 1 80 ? -30.194 13.571 17.380 1.00 72.69 80 HIS A CA 1
ATOM 606 C C . HIS A 1 80 ? -31.598 13.457 17.991 1.00 72.69 80 HIS A C 1
ATOM 608 O O . HIS A 1 80 ? -32.087 12.348 18.225 1.00 72.69 80 HIS A O 1
ATOM 614 N N . ASN A 1 81 ? -32.249 14.590 18.271 1.00 65.50 81 ASN A N 1
ATOM 615 C CA . ASN A 1 81 ? -33.591 14.598 18.857 1.00 65.50 81 ASN A CA 1
ATOM 616 C C . ASN A 1 81 ? -34.554 13.793 17.965 1.00 65.50 81 ASN A C 1
ATOM 618 O O . ASN A 1 81 ? -34.759 14.143 16.807 1.00 65.50 81 ASN A O 1
ATOM 622 N N . GLY A 1 82 ? -35.134 12.716 18.508 1.00 62.81 82 GLY A N 1
ATOM 623 C CA . GLY A 1 82 ? -36.101 11.862 17.805 1.00 62.81 82 GLY A CA 1
ATOM 624 C C . GLY A 1 82 ? -35.575 10.517 17.286 1.00 62.81 82 GLY A C 1
ATOM 625 O O . GLY A 1 82 ? -36.369 9.746 16.757 1.00 62.81 82 GLY A O 1
ATOM 626 N N . VAL A 1 83 ? -34.289 10.187 17.461 1.00 59.16 83 VAL A N 1
ATOM 627 C CA . VAL A 1 83 ? -33.748 8.858 17.109 1.00 59.16 83 VAL A CA 1
ATOM 628 C C . VAL A 1 83 ? -33.728 7.966 18.356 1.00 59.16 83 VAL A C 1
ATOM 630 O O . VAL A 1 83 ? -32.852 8.109 19.203 1.00 59.16 83 VAL A O 1
ATOM 633 N N . GLN A 1 84 ? -34.711 7.066 18.492 1.00 55.06 84 GLN A N 1
ATOM 634 C CA . GLN A 1 84 ? -34.790 6.113 19.617 1.00 55.06 84 GLN A CA 1
ATOM 635 C C . GLN A 1 84 ? -33.860 4.895 19.451 1.00 55.06 84 GLN A C 1
ATOM 637 O O . GLN A 1 84 ? -33.487 4.273 20.443 1.00 55.06 84 GLN A O 1
ATOM 642 N N . ASP A 1 85 ? -33.414 4.609 18.225 1.00 54.78 85 ASP A N 1
ATOM 643 C CA . ASP A 1 85 ? -32.576 3.450 17.893 1.00 54.78 85 ASP A CA 1
ATOM 644 C C . ASP A 1 85 ? -31.085 3.804 17.843 1.00 54.78 85 ASP A C 1
ATOM 646 O O . ASP A 1 85 ? -30.399 3.581 16.842 1.00 54.78 85 ASP A O 1
ATOM 650 N N . ALA A 1 86 ? -30.549 4.382 18.919 1.00 49.53 86 ALA A N 1
ATOM 651 C CA . ALA A 1 86 ? -29.099 4.442 19.063 1.00 49.53 86 ALA A CA 1
ATOM 652 C C . ALA A 1 86 ? -28.563 3.016 19.262 1.00 49.53 86 ALA A C 1
ATOM 654 O O . ALA A 1 86 ? -28.952 2.361 20.235 1.00 49.53 86 ALA A O 1
ATOM 655 N N . PRO A 1 87 ? -27.679 2.498 18.380 1.00 47.06 87 PRO A N 1
ATOM 656 C CA . PRO A 1 87 ? -27.043 1.215 18.629 1.00 47.06 87 PRO A CA 1
ATOM 657 C C . PRO A 1 87 ? -26.337 1.314 19.980 1.00 47.06 87 PRO A C 1
ATOM 659 O O . PRO A 1 87 ? -25.475 2.173 20.156 1.00 47.06 87 PRO A O 1
ATOM 662 N N . LYS A 1 88 ? -26.691 0.447 20.936 1.00 46.50 88 LYS A N 1
ATOM 663 C CA . LYS A 1 88 ? -26.078 0.421 22.278 1.00 46.50 88 LYS A CA 1
ATOM 664 C C . LYS A 1 88 ? -24.540 0.352 22.232 1.00 46.50 88 LYS A C 1
ATOM 666 O O . LYS A 1 88 ? -23.897 0.801 23.171 1.00 46.50 88 LYS A O 1
ATOM 671 N N . LEU A 1 89 ? -23.963 -0.123 21.121 1.00 42.81 89 LEU A N 1
ATOM 672 C CA . LEU A 1 89 ? -22.521 -0.128 20.855 1.00 42.81 89 LEU A CA 1
ATOM 673 C C . LEU A 1 89 ? -21.886 1.261 20.629 1.00 42.81 89 LEU A C 1
ATOM 675 O O . LEU A 1 89 ? -20.682 1.389 20.816 1.00 42.81 89 LEU A O 1
ATOM 679 N N . LEU A 1 90 ? -22.636 2.301 20.239 1.00 43.38 90 LEU A N 1
ATOM 680 C CA . LEU A 1 90 ? -22.075 3.654 20.090 1.00 43.38 90 LEU A CA 1
ATOM 681 C C . LEU A 1 90 ? -21.867 4.346 21.446 1.00 43.38 90 LEU A C 1
ATOM 683 O O . LEU A 1 90 ? -20.959 5.151 21.592 1.00 43.38 90 LEU A O 1
ATOM 687 N N . ILE A 1 91 ? -22.673 4.027 22.456 1.00 43.41 91 ILE A N 1
ATOM 688 C CA . ILE A 1 91 ? -22.802 4.861 23.662 1.00 43.41 91 ILE A CA 1
ATOM 689 C C . ILE A 1 91 ? -21.568 4.776 24.583 1.00 43.41 91 ILE A C 1
ATOM 691 O O . ILE A 1 91 ? -21.390 5.632 25.443 1.00 43.41 91 ILE A O 1
ATOM 695 N N . ILE A 1 92 ? -20.675 3.798 24.389 1.00 41.72 92 ILE A N 1
ATOM 696 C CA . ILE A 1 92 ? -19.577 3.547 25.336 1.00 41.72 92 ILE A CA 1
ATOM 697 C C . ILE A 1 92 ? -18.280 4.297 24.966 1.00 41.72 92 ILE A C 1
ATOM 699 O O . ILE A 1 92 ? -17.471 4.541 25.854 1.00 41.72 92 ILE A O 1
ATOM 703 N N . SER A 1 93 ? -18.089 4.752 23.715 1.00 51.44 93 SER A N 1
ATOM 704 C CA . SER A 1 93 ? -16.977 5.650 23.304 1.00 51.44 93 SER A CA 1
ATOM 705 C C . SER A 1 93 ? -17.099 6.113 21.839 1.00 51.44 93 SER A C 1
ATOM 707 O O . SER A 1 93 ? -16.183 5.950 21.030 1.00 51.44 93 SER A O 1
ATOM 709 N N . SER A 1 94 ? -18.241 6.671 21.423 1.00 62.19 94 SER A N 1
ATOM 710 C CA . SER A 1 94 ? -18.421 7.107 20.030 1.00 62.19 94 SER A CA 1
ATOM 711 C C . SER A 1 94 ? -17.717 8.429 19.736 1.00 62.19 94 SER A C 1
ATOM 713 O O . SER A 1 94 ? -18.345 9.487 19.667 1.00 62.19 94 SER A O 1
ATOM 715 N N . SER A 1 95 ? -16.405 8.376 19.516 1.00 68.12 95 SER A N 1
ATOM 716 C CA . SER A 1 95 ? -15.722 9.440 18.788 1.00 68.12 95 SER A CA 1
ATOM 717 C C . SER A 1 95 ? -15.817 9.198 17.280 1.00 68.12 95 SER A C 1
ATOM 719 O O . SER A 1 95 ? -15.473 8.119 16.802 1.00 68.12 95 SER A O 1
ATOM 721 N N . ALA A 1 96 ? -16.264 10.198 16.529 1.00 75.25 96 ALA A N 1
ATOM 722 C CA . ALA A 1 96 ? -16.229 10.256 15.077 1.00 75.25 96 ALA A CA 1
ATOM 723 C C . ALA A 1 96 ? -15.015 11.054 14.588 1.00 75.25 96 ALA A C 1
ATOM 725 O O . ALA A 1 96 ? -14.528 11.968 15.259 1.00 75.25 96 ALA A O 1
ATOM 726 N N . ILE A 1 97 ? -14.565 10.728 13.378 1.00 76.75 97 ILE A N 1
ATOM 727 C CA . ILE A 1 97 ? -13.595 11.521 12.629 1.00 76.75 97 ILE A CA 1
ATOM 728 C C . ILE A 1 97 ? -14.356 12.301 11.558 1.00 76.75 97 ILE A C 1
ATOM 730 O O . ILE A 1 97 ? -15.093 11.718 10.765 1.00 76.75 97 ILE A O 1
ATOM 734 N N . ILE A 1 98 ? -14.180 13.620 11.529 1.00 77.06 98 ILE A N 1
ATOM 735 C CA . ILE A 1 98 ? -14.831 14.511 10.565 1.00 77.06 98 ILE A CA 1
ATOM 736 C C . ILE A 1 98 ? -13.777 15.049 9.612 1.00 77.06 98 ILE A C 1
ATOM 738 O O . ILE A 1 98 ? -12.840 15.719 10.038 1.00 77.06 98 ILE A O 1
ATOM 742 N N . LYS A 1 99 ? -13.954 14.770 8.320 1.00 77.19 99 LYS A N 1
ATOM 743 C CA . LYS A 1 99 ? -13.087 15.240 7.236 1.00 77.19 99 LYS A CA 1
ATOM 744 C C . LYS A 1 99 ? -13.782 16.369 6.483 1.00 77.19 99 LYS A C 1
ATOM 746 O O . LYS A 1 99 ? -14.906 16.200 6.014 1.00 77.19 99 LYS A O 1
ATOM 751 N N . ILE A 1 100 ? -13.111 17.510 6.351 1.00 74.69 100 ILE A N 1
ATOM 752 C CA . ILE A 1 100 ? -13.636 18.687 5.648 1.00 74.69 100 ILE A CA 1
ATOM 753 C C . ILE A 1 100 ? -12.656 19.094 4.545 1.00 74.69 100 ILE A C 1
ATOM 755 O O . ILE A 1 100 ? -11.456 19.241 4.793 1.00 74.69 100 ILE A O 1
ATOM 759 N N . ALA A 1 101 ? -13.174 19.295 3.328 1.00 68.25 101 ALA A N 1
ATOM 760 C CA . ALA A 1 101 ? -12.405 19.896 2.242 1.0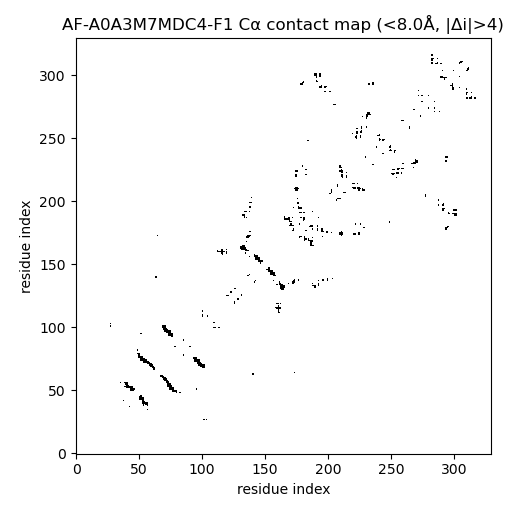0 68.25 101 ALA A CA 1
ATOM 761 C C . ALA A 1 101 ? -12.344 21.423 2.415 1.00 68.25 101 ALA A C 1
ATOM 763 O O . ALA A 1 101 ? -13.346 22.034 2.794 1.00 68.25 101 ALA A O 1
ATOM 764 N N . PRO A 1 102 ? -11.206 22.065 2.104 1.00 63.66 102 PRO A N 1
ATOM 765 C CA . PRO A 1 102 ? -11.091 23.513 2.183 1.00 63.66 102 PRO A CA 1
ATOM 766 C C . PRO A 1 102 ? -12.120 24.218 1.273 1.00 63.66 102 PRO A C 1
ATOM 768 O O . PRO A 1 102 ? -12.316 23.805 0.129 1.00 63.66 102 PRO A O 1
ATOM 771 N N . PRO A 1 103 ? -12.749 25.310 1.743 1.00 57.06 103 PRO A N 1
ATOM 772 C CA . PRO A 1 103 ? -13.856 25.983 1.056 1.00 57.06 103 PRO A CA 1
ATOM 773 C C . PRO A 1 103 ? -13.448 26.800 -0.182 1.00 57.06 103 PRO A C 1
ATOM 775 O O . PRO A 1 103 ? -14.322 27.261 -0.909 1.00 57.06 103 PRO A O 1
ATOM 778 N N . LYS A 1 104 ? -12.147 27.019 -0.420 1.00 55.66 104 LYS A N 1
ATOM 779 C CA . LYS A 1 104 ? -11.629 27.953 -1.438 1.00 55.66 104 LYS A CA 1
ATOM 780 C C . LYS A 1 104 ? -10.691 27.316 -2.462 1.00 55.66 104 LYS A C 1
ATOM 782 O O . LYS A 1 104 ? -9.770 27.981 -2.927 1.00 55.66 104 LYS A O 1
ATOM 787 N N . GLU A 1 105 ? -10.901 26.059 -2.834 1.00 54.78 105 GLU A N 1
ATOM 788 C CA . GLU A 1 105 ? -10.203 25.558 -4.017 1.00 54.78 105 GLU A CA 1
ATOM 789 C C . GLU A 1 105 ? -11.029 25.733 -5.290 1.00 54.78 105 GLU A C 1
ATOM 791 O O . GLU A 1 105 ? -12.189 25.323 -5.318 1.00 54.78 105 GLU A O 1
ATOM 796 N N . PRO A 1 106 ? -10.438 26.311 -6.355 1.00 52.62 106 PRO A N 1
ATOM 797 C CA . PRO A 1 106 ? -11.098 26.464 -7.650 1.00 52.62 106 PRO A CA 1
ATOM 798 C C . PRO A 1 106 ? -11.348 25.120 -8.351 1.00 52.62 106 PRO A C 1
ATOM 800 O O . PRO A 1 106 ? -12.008 25.083 -9.388 1.00 52.62 106 PRO A O 1
ATOM 803 N N . ASP A 1 107 ? -10.840 24.017 -7.797 1.00 56.81 107 ASP A N 1
ATOM 804 C CA . ASP A 1 107 ? -10.870 22.714 -8.430 1.00 56.81 107 ASP A CA 1
ATOM 805 C C . ASP A 1 107 ? -12.003 21.844 -7.856 1.00 56.81 107 ASP A C 1
ATOM 807 O O . ASP A 1 107 ? -11.920 21.276 -6.761 1.00 56.81 107 ASP A O 1
ATOM 811 N N . ASN A 1 108 ? -13.085 21.706 -8.634 1.00 63.41 108 ASN A N 1
ATOM 812 C CA . ASN A 1 108 ? -14.270 20.879 -8.339 1.00 63.41 108 ASN A CA 1
ATOM 813 C C . ASN A 1 108 ? -13.938 19.416 -7.971 1.00 63.41 108 ASN A C 1
ATOM 815 O O . ASN A 1 108 ? -14.798 18.672 -7.496 1.00 63.41 108 ASN A O 1
ATOM 819 N N . ASN A 1 109 ? -12.700 18.983 -8.195 1.00 66.12 109 ASN A N 1
ATOM 820 C CA . ASN A 1 109 ? -12.206 17.638 -7.941 1.00 66.12 109 ASN A CA 1
ATOM 821 C C . ASN A 1 109 ? -12.245 17.248 -6.455 1.00 66.12 109 ASN A C 1
ATOM 823 O O . ASN A 1 109 ? -12.568 16.101 -6.153 1.00 66.12 109 ASN A O 1
ATOM 827 N N . ARG A 1 110 ? -12.020 18.177 -5.511 1.00 67.81 110 ARG A N 1
ATOM 828 C CA . ARG A 1 110 ? -12.062 17.846 -4.068 1.00 67.81 110 ARG A CA 1
ATOM 829 C C . ARG A 1 110 ? -13.468 17.574 -3.554 1.00 67.81 110 ARG A C 1
ATOM 831 O O . ARG A 1 110 ? -13.692 16.601 -2.838 1.00 67.81 110 ARG A O 1
ATOM 838 N N . GLN A 1 111 ? -14.430 18.399 -3.962 1.00 69.69 111 GLN A N 1
ATOM 839 C CA . GLN A 1 111 ? -15.836 18.162 -3.637 1.00 69.69 111 GLN A CA 1
ATOM 840 C C . GLN A 1 111 ? -16.353 16.892 -4.318 1.00 69.69 111 GLN A C 1
ATOM 842 O O . GLN A 1 111 ? -17.097 16.134 -3.700 1.00 69.69 111 GLN A O 1
ATOM 847 N N . LYS A 1 112 ? -15.914 16.611 -5.556 1.00 72.69 112 LYS A N 1
ATOM 848 C CA . LYS A 1 112 ? -16.191 15.334 -6.228 1.00 72.69 112 LYS A CA 1
ATOM 849 C C . LYS A 1 112 ? -15.627 14.149 -5.443 1.00 72.69 112 LYS A C 1
ATOM 851 O O . LYS A 1 112 ? -16.374 13.210 -5.216 1.00 72.69 112 LYS A O 1
ATOM 856 N N . ALA A 1 113 ? -14.380 14.207 -4.974 1.00 70.88 113 ALA A N 1
ATOM 857 C CA . ALA A 1 113 ? -13.767 13.130 -4.195 1.00 70.88 113 ALA A CA 1
ATOM 858 C C . ALA A 1 113 ? -14.507 12.867 -2.872 1.00 70.88 113 ALA A C 1
ATOM 860 O O . ALA A 1 113 ? -14.826 11.718 -2.583 1.00 70.88 113 ALA A O 1
ATOM 861 N N . LEU A 1 114 ? -14.866 13.913 -2.113 1.00 73.56 114 LEU A N 1
ATOM 862 C CA . LEU A 1 114 ? -15.682 13.754 -0.899 1.00 73.56 114 LEU A CA 1
ATOM 863 C C . LEU A 1 114 ? -17.088 13.227 -1.202 1.00 73.56 114 LEU A C 1
ATOM 865 O O . LEU A 1 114 ? -17.635 12.442 -0.432 1.00 73.56 114 LEU A O 1
ATOM 869 N N . LYS A 1 115 ? -17.686 13.640 -2.325 1.00 75.81 115 LYS A N 1
ATOM 870 C CA . LYS A 1 115 ? -18.979 13.117 -2.775 1.00 75.81 115 LYS A CA 1
ATOM 871 C C . LYS A 1 115 ? -18.875 11.636 -3.143 1.00 75.81 115 LYS A C 1
ATOM 873 O O . LYS A 1 115 ? -19.748 10.876 -2.743 1.00 75.81 115 LYS A O 1
ATOM 878 N N . CYS A 1 116 ? -17.817 11.229 -3.844 1.00 73.31 116 CYS A N 1
ATOM 879 C CA . CYS A 1 116 ? -17.525 9.827 -4.144 1.00 73.31 116 CYS A CA 1
ATOM 880 C C . CYS A 1 116 ? -17.303 9.019 -2.862 1.00 73.31 116 CYS A C 1
ATOM 882 O O . CYS A 1 116 ? -17.898 7.959 -2.713 1.00 73.31 116 CYS A O 1
ATOM 884 N N . GLU A 1 117 ? -16.520 9.542 -1.915 1.00 77.12 117 GLU A N 1
ATOM 885 C CA . GLU A 1 117 ? -16.274 8.908 -0.616 1.00 77.12 117 GLU A CA 1
ATOM 886 C C . GLU A 1 117 ? -17.584 8.723 0.167 1.00 77.12 117 GLU A C 1
ATOM 888 O O . GLU A 1 117 ? -17.875 7.631 0.650 1.00 77.12 117 GLU A O 1
ATOM 893 N N . ARG A 1 118 ? -18.434 9.755 0.223 1.00 75.69 118 ARG A N 1
ATOM 894 C CA . ARG A 1 118 ? -19.764 9.665 0.840 1.00 75.69 118 ARG A CA 1
ATOM 895 C C . ARG A 1 118 ? -20.650 8.628 0.149 1.00 75.69 118 ARG A C 1
ATOM 897 O O . ARG A 1 118 ? -21.278 7.828 0.833 1.00 75.69 118 ARG A O 1
ATOM 904 N N . MET A 1 119 ? -20.702 8.639 -1.183 1.00 74.69 119 MET A N 1
ATOM 905 C CA . MET A 1 119 ? -21.464 7.655 -1.960 1.00 74.69 119 MET A CA 1
ATOM 906 C C . MET A 1 119 ? -20.972 6.232 -1.698 1.00 74.69 119 MET A C 1
ATOM 908 O O . MET A 1 119 ? -21.792 5.323 -1.613 1.00 74.69 119 MET A O 1
ATOM 912 N N . ALA A 1 120 ? -19.662 6.051 -1.512 1.00 72.69 120 ALA A N 1
ATOM 913 C CA . ALA A 1 120 ? -19.094 4.759 -1.161 1.00 72.69 120 ALA A CA 1
ATOM 914 C C . ALA A 1 120 ? -19.631 4.248 0.170 1.00 72.69 120 ALA A C 1
ATOM 916 O O . ALA A 1 120 ? -20.088 3.113 0.224 1.00 72.69 120 ALA A O 1
ATOM 917 N N . TYR A 1 121 ? -19.678 5.087 1.206 1.00 72.38 121 TYR A N 1
ATOM 918 C CA . TYR A 1 121 ? -20.247 4.698 2.501 1.00 72.38 121 TYR A CA 1
ATOM 919 C C . TYR A 1 121 ? -21.772 4.501 2.490 1.00 72.38 121 TYR A C 1
ATOM 921 O O . TYR A 1 121 ? -22.295 3.785 3.342 1.00 72.38 121 TYR A O 1
ATOM 929 N N . GLU A 1 122 ? -22.501 5.127 1.561 1.00 70.69 122 GLU A N 1
ATOM 930 C CA . GLU A 1 122 ? -23.962 4.985 1.439 1.00 70.69 122 GLU A CA 1
ATOM 931 C C . GLU A 1 122 ? -24.389 3.682 0.735 1.00 70.69 122 GLU A C 1
ATOM 933 O O . GLU A 1 122 ? -25.564 3.310 0.790 1.00 70.69 122 GLU A O 1
ATOM 938 N N . ILE A 1 123 ? -23.460 2.960 0.100 1.00 64.88 123 ILE A N 1
ATOM 939 C CA . ILE A 1 123 ? -23.755 1.682 -0.550 1.00 64.88 123 ILE A CA 1
ATOM 940 C C . ILE A 1 123 ? -23.902 0.579 0.503 1.00 64.88 123 ILE A C 1
ATOM 942 O O . ILE A 1 123 ? -23.000 0.311 1.298 1.00 64.88 123 ILE A O 1
ATOM 946 N N . ALA A 1 124 ? -25.063 -0.083 0.492 1.00 57.28 124 ALA A N 1
ATOM 947 C CA . ALA A 1 124 ? -25.352 -1.204 1.375 1.00 57.28 124 ALA A CA 1
ATOM 948 C C . ALA A 1 124 ? -24.309 -2.314 1.181 1.00 57.28 124 ALA A C 1
ATOM 950 O O . ALA A 1 124 ? -24.180 -2.872 0.092 1.00 57.28 124 ALA A O 1
ATOM 951 N N . GLY A 1 125 ? -23.558 -2.601 2.247 1.00 56.81 125 GLY A N 1
ATOM 952 C CA . GLY A 1 125 ? -22.483 -3.584 2.225 1.00 56.81 125 GLY A CA 1
ATOM 953 C C . GLY A 1 125 ? -21.377 -3.200 1.246 1.00 56.81 125 GLY A C 1
ATOM 954 O O . GLY A 1 125 ? -21.174 -3.895 0.256 1.00 56.81 125 GLY A O 1
ATOM 955 N N . VAL A 1 126 ? -20.634 -2.127 1.535 1.00 54.97 126 VAL A N 1
ATOM 956 C CA . VAL A 1 126 ? -19.432 -1.707 0.782 1.00 54.97 126 VAL A CA 1
ATOM 957 C C . VAL A 1 126 ? -18.474 -2.878 0.520 1.00 54.97 126 VAL A C 1
ATOM 959 O O . VAL A 1 126 ? -17.920 -2.981 -0.567 1.00 54.97 126 VAL A O 1
ATOM 962 N N . SER A 1 127 ? -18.351 -3.807 1.475 1.00 48.56 127 SER A N 1
ATOM 963 C CA . SER A 1 127 ? -17.575 -5.051 1.356 1.00 48.56 127 SER A CA 1
ATOM 964 C C . SER A 1 127 ? -18.179 -6.105 0.413 1.00 48.56 127 SER A C 1
ATOM 966 O O . SER A 1 127 ? -17.460 -6.965 -0.082 1.00 48.56 127 SER A O 1
ATOM 968 N N . SER A 1 128 ? -19.488 -6.054 0.156 1.00 52.81 128 SER A N 1
ATOM 969 C CA . SER A 1 128 ? -20.244 -6.974 -0.715 1.00 52.81 128 SER A CA 1
ATOM 970 C C . SER A 1 128 ? -20.647 -6.366 -2.065 1.00 52.81 128 SER A C 1
ATOM 972 O O . SER A 1 128 ? -21.156 -7.060 -2.947 1.00 52.81 128 SER A O 1
ATOM 974 N N . ALA A 1 129 ? -20.446 -5.060 -2.240 1.00 55.09 129 ALA A N 1
ATOM 975 C CA . ALA A 1 129 ? -20.855 -4.343 -3.429 1.00 55.09 129 ALA A CA 1
ATOM 976 C C . ALA A 1 129 ? -19.916 -4.671 -4.598 1.00 55.09 129 ALA A C 1
ATOM 978 O O . ALA A 1 129 ? -18.768 -4.236 -4.649 1.00 55.09 129 ALA A O 1
ATOM 979 N N . LEU A 1 130 ? -20.437 -5.390 -5.597 1.00 52.16 130 LEU A N 1
ATOM 980 C CA . LEU A 1 130 ? -19.707 -5.786 -6.812 1.00 52.16 130 LEU A CA 1
ATOM 981 C C . LEU A 1 130 ? -19.068 -4.614 -7.581 1.00 52.16 130 LEU A C 1
ATOM 983 O O . LEU A 1 130 ? -18.200 -4.854 -8.424 1.00 52.16 130 LEU A O 1
ATOM 987 N N . CYS A 1 131 ? -19.518 -3.377 -7.339 1.00 45.41 131 CYS A N 1
ATOM 988 C CA . CYS A 1 131 ? -19.016 -2.157 -7.967 1.00 45.41 131 CYS A CA 1
ATOM 989 C C . CYS A 1 131 ? -17.713 -1.621 -7.351 1.00 45.41 131 CYS A C 1
ATOM 991 O O . CYS A 1 131 ? -17.021 -0.859 -8.025 1.00 45.41 131 CYS A O 1
ATOM 993 N N . TYR A 1 132 ? -17.351 -2.044 -6.137 1.00 54.78 132 TYR A N 1
ATOM 994 C CA . TYR A 1 132 ? -16.125 -1.638 -5.454 1.00 54.78 132 TYR A CA 1
ATOM 995 C C . TYR A 1 132 ? -15.147 -2.797 -5.395 1.00 54.78 132 TYR A C 1
ATOM 997 O O . TYR A 1 132 ? -15.027 -3.501 -4.401 1.00 54.78 132 TYR A O 1
ATOM 1005 N N . ARG A 1 133 ? -14.455 -3.022 -6.513 1.00 61.88 133 ARG A N 1
ATOM 1006 C CA . ARG A 1 133 ? -13.476 -4.113 -6.602 1.00 61.88 133 ARG A CA 1
ATOM 1007 C C . ARG A 1 133 ? -12.068 -3.688 -6.209 1.00 61.88 133 ARG A C 1
ATOM 1009 O O . ARG A 1 133 ? -11.238 -4.561 -5.986 1.00 61.88 133 ARG A O 1
ATOM 1016 N N . GLN A 1 134 ? -11.773 -2.386 -6.161 1.00 72.94 134 GLN A N 1
ATOM 1017 C CA . GLN A 1 134 ? -10.411 -1.903 -5.939 1.00 72.94 134 GLN A CA 1
ATOM 1018 C C . GLN A 1 134 ? -10.369 -0.619 -5.133 1.00 72.94 134 GLN A C 1
ATOM 1020 O O . GLN A 1 134 ? -11.070 0.345 -5.441 1.00 72.94 134 GLN A O 1
ATOM 1025 N N . ILE A 1 135 ? -9.492 -0.618 -4.133 1.00 82.12 135 ILE A N 1
ATOM 1026 C CA . ILE A 1 135 ? -9.185 0.529 -3.287 1.00 82.12 135 ILE A CA 1
ATOM 1027 C C . ILE A 1 135 ? -7.797 1.015 -3.714 1.00 82.12 135 ILE A C 1
ATOM 1029 O O . ILE A 1 135 ? -6.794 0.586 -3.159 1.00 82.12 135 ILE A O 1
ATOM 1033 N N . PRO A 1 136 ? -7.696 1.876 -4.738 1.00 80.44 136 PRO A N 1
ATOM 1034 C CA . PRO A 1 136 ? -6.426 2.174 -5.397 1.00 80.44 136 PRO A CA 1
ATOM 1035 C C . PRO A 1 136 ? -5.390 2.878 -4.515 1.00 80.44 136 PRO A C 1
ATOM 1037 O O . PRO A 1 136 ? -4.299 3.138 -5.001 1.00 80.44 136 PRO A O 1
ATOM 1040 N N . ASP A 1 137 ? -5.701 3.228 -3.268 1.00 85.25 137 ASP A N 1
ATOM 1041 C CA . ASP A 1 137 ? -4.821 3.991 -2.379 1.00 85.25 137 ASP A CA 1
ATOM 1042 C C . ASP A 1 137 ? -4.753 3.389 -0.963 1.00 85.25 137 ASP A C 1
ATOM 1044 O O . ASP A 1 137 ? -4.822 4.100 0.039 1.00 85.25 137 ASP A O 1
ATOM 1048 N N . LEU A 1 138 ? -4.637 2.059 -0.866 1.00 88.19 138 LEU A N 1
ATOM 1049 C CA . LEU A 1 138 ? -4.308 1.396 0.400 1.00 88.19 138 LEU A CA 1
ATOM 1050 C C . LEU A 1 138 ? -2.911 1.823 0.876 1.00 88.19 138 LEU A C 1
ATOM 1052 O O . LEU A 1 138 ? -1.916 1.635 0.174 1.00 88.19 138 LEU A O 1
ATOM 1056 N N . LYS A 1 139 ? -2.858 2.416 2.073 1.00 88.44 139 LYS A N 1
ATOM 1057 C CA . LYS A 1 139 ? -1.645 2.905 2.745 1.00 88.44 139 LYS A CA 1
ATOM 1058 C C . LYS A 1 139 ? -1.916 3.114 4.241 1.00 88.44 139 LYS A C 1
ATOM 1060 O O . LYS A 1 139 ? -3.082 3.292 4.601 1.00 88.44 139 LYS A O 1
ATOM 1065 N N . PRO A 1 140 ? -0.882 3.211 5.102 1.00 86.69 140 PRO A N 1
ATOM 1066 C CA . PRO A 1 140 ? -1.070 3.370 6.546 1.00 86.69 140 PRO A CA 1
ATOM 1067 C C . PRO A 1 140 ? -1.979 4.547 6.920 1.00 86.69 140 PRO A C 1
ATOM 1069 O O . PRO A 1 140 ? -2.839 4.417 7.781 1.00 86.69 140 PRO A O 1
ATOM 1072 N N . ALA A 1 141 ? -1.855 5.680 6.220 1.00 82.62 141 ALA A N 1
ATOM 1073 C CA . ALA A 1 141 ? -2.664 6.875 6.478 1.00 82.62 141 ALA A CA 1
ATOM 1074 C C . ALA A 1 141 ? -4.173 6.693 6.212 1.00 82.62 141 ALA A C 1
ATOM 1076 O O . ALA A 1 141 ? -4.968 7.506 6.678 1.00 82.62 141 ALA A O 1
ATOM 1077 N N . ASN A 1 142 ? -4.558 5.644 5.478 1.00 87.25 142 ASN A N 1
ATOM 1078 C CA . ASN A 1 142 ? -5.945 5.321 5.142 1.00 87.25 142 ASN A CA 1
ATOM 1079 C C . ASN A 1 142 ? -6.481 4.126 5.958 1.00 87.25 142 ASN A C 1
ATOM 1081 O O . ASN A 1 142 ? -7.598 3.670 5.708 1.00 87.25 142 ASN A O 1
ATOM 1085 N N . MET A 1 143 ? -5.707 3.635 6.935 1.00 84.00 143 MET A N 1
ATOM 1086 C CA . MET A 1 143 ? -6.119 2.602 7.885 1.00 84.00 143 MET A CA 1
ATOM 1087 C C . MET A 1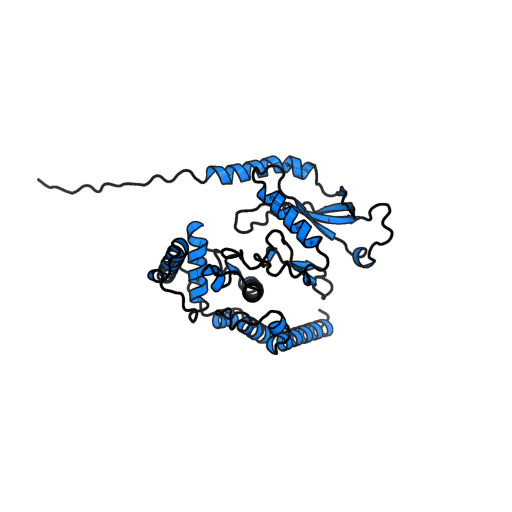 143 ? -6.394 3.229 9.249 1.00 84.00 143 MET A C 1
ATOM 1089 O O . MET A 1 143 ? -5.492 3.716 9.927 1.00 84.00 143 MET A O 1
ATOM 1093 N N . PHE A 1 144 ? -7.654 3.198 9.666 1.00 82.56 144 PHE A N 1
ATOM 1094 C CA . PHE A 1 144 ? -8.079 3.672 10.974 1.00 82.56 144 PHE A CA 1
ATOM 1095 C C . PHE A 1 144 ? -8.169 2.504 11.943 1.00 82.56 144 PHE A C 1
ATOM 1097 O O . PHE A 1 144 ? -8.821 1.504 11.652 1.00 82.56 144 PHE A O 1
ATOM 1104 N N . LEU A 1 145 ? -7.548 2.649 13.107 1.00 80.75 145 LEU A N 1
ATOM 1105 C CA . LEU A 1 145 ? -7.647 1.683 14.191 1.00 80.75 145 LEU A CA 1
ATOM 1106 C C . LEU A 1 145 ? -8.634 2.204 15.234 1.00 80.75 145 LEU A C 1
ATOM 1108 O O . LEU A 1 145 ? -8.629 3.387 15.583 1.00 80.75 145 LEU A O 1
ATOM 1112 N N . SER A 1 146 ? -9.495 1.323 15.721 1.00 79.50 146 SER A N 1
ATOM 1113 C CA . SER A 1 146 ? -10.347 1.569 16.881 1.00 79.50 146 SER A CA 1
ATOM 1114 C C . SER A 1 146 ? -10.170 0.455 17.895 1.00 79.50 146 SER A C 1
ATOM 1116 O O . SER A 1 146 ? -9.721 -0.626 17.531 1.00 79.50 146 SER A O 1
ATOM 1118 N N . ASP A 1 147 ? -10.570 0.732 19.133 1.00 77.94 147 ASP A N 1
ATOM 1119 C CA . ASP A 1 147 ? -10.529 -0.240 20.226 1.00 77.94 147 ASP A CA 1
ATOM 1120 C C . ASP A 1 147 ? -9.103 -0.728 20.548 1.00 77.94 147 ASP A C 1
ATOM 1122 O O . ASP A 1 147 ? -8.847 -1.880 20.861 1.00 77.94 147 ASP A O 1
ATOM 1126 N N . ILE A 1 148 ? -8.135 0.188 20.442 1.00 77.25 148 ILE A N 1
ATOM 1127 C CA . ILE A 1 148 ? -6.711 -0.119 20.639 1.00 77.25 148 ILE A CA 1
ATOM 1128 C C . ILE A 1 148 ? -6.339 -0.423 22.094 1.00 77.25 148 ILE A C 1
ATOM 1130 O O . ILE A 1 148 ? -5.265 -0.953 22.346 1.00 77.25 148 ILE A O 1
ATOM 1134 N N . GLU A 1 149 ? -7.204 -0.063 23.042 1.00 75.69 149 GLU A N 1
ATOM 1135 C CA . GLU A 1 149 ? -6.979 -0.256 24.478 1.00 75.69 149 GLU A CA 1
ATOM 1136 C C . GLU A 1 149 ? -7.589 -1.567 24.995 1.00 75.69 149 GLU A C 1
ATOM 1138 O O . GLU A 1 149 ? -7.244 -2.001 26.088 1.00 75.69 149 GLU A O 1
ATOM 1143 N N . SER A 1 150 ? -8.486 -2.209 24.236 1.00 75.75 150 SER A N 1
ATOM 1144 C CA . SER A 1 150 ? -9.183 -3.427 24.675 1.00 75.75 150 SER A CA 1
ATOM 1145 C C . SER A 1 150 ? -8.429 -4.721 24.365 1.00 75.75 150 SER A C 1
ATOM 1147 O O . SER A 1 150 ? -8.908 -5.799 24.708 1.00 75.75 150 SER A O 1
ATOM 1149 N N . GLY A 1 151 ? -7.297 -4.636 23.660 1.00 71.19 151 GLY A N 1
ATOM 1150 C CA . GLY A 1 151 ? -6.646 -5.787 23.028 1.00 71.19 151 GLY A CA 1
ATOM 1151 C C . GLY A 1 151 ? -7.362 -6.277 21.761 1.00 71.19 151 GLY A C 1
ATOM 1152 O O . GLY A 1 151 ? -6.765 -6.988 20.968 1.00 71.19 151 GLY A O 1
ATOM 1153 N N . GLN A 1 152 ? -8.596 -5.837 21.488 1.00 76.31 152 GLN A N 1
ATOM 1154 C CA . GLN A 1 152 ? -9.361 -6.206 20.293 1.00 76.31 152 GLN A CA 1
ATOM 1155 C C . GLN A 1 152 ? -9.303 -5.102 19.235 1.00 76.31 152 GLN A C 1
ATOM 1157 O O . GLN A 1 152 ? -10.301 -4.464 18.897 1.00 76.31 152 GLN A O 1
ATOM 1162 N N . VAL A 1 153 ? -8.109 -4.876 18.683 1.00 82.12 153 VAL A N 1
ATOM 1163 C CA . VAL A 1 153 ? -7.891 -3.828 17.678 1.00 82.12 153 VAL A CA 1
ATOM 1164 C C . VAL A 1 153 ? -8.743 -4.091 16.432 1.00 82.12 153 VAL A C 1
ATOM 1166 O O . VAL A 1 153 ? -8.560 -5.075 15.719 1.00 82.12 153 VAL A O 1
ATOM 1169 N N . VAL A 1 154 ? -9.622 -3.146 16.094 1.00 81.94 154 VAL A N 1
ATOM 1170 C CA . VAL A 1 154 ? -10.405 -3.190 14.851 1.00 81.94 154 VAL A CA 1
ATOM 1171 C C . VAL A 1 154 ? -9.815 -2.224 13.831 1.00 81.94 154 VAL A C 1
ATOM 1173 O O . VAL A 1 154 ? -9.863 -1.005 14.020 1.00 81.94 154 VAL A O 1
ATOM 1176 N N . ALA A 1 155 ? -9.327 -2.762 12.713 1.00 83.50 155 ALA A N 1
ATOM 1177 C CA . ALA A 1 155 ? -8.859 -1.982 11.571 1.00 83.50 155 ALA A CA 1
ATOM 1178 C C . ALA A 1 155 ? -9.995 -1.674 10.578 1.00 83.50 155 ALA A C 1
ATOM 1180 O O . ALA A 1 155 ? -10.803 -2.536 10.230 1.00 83.50 155 ALA A O 1
ATOM 1181 N N . LYS A 1 156 ? -10.050 -0.430 10.097 1.00 82.38 156 LYS A N 1
ATOM 1182 C CA . LYS A 1 156 ? -11.060 0.081 9.159 1.00 82.38 156 LYS A CA 1
ATOM 1183 C C . LYS A 1 156 ? -10.373 0.812 8.014 1.00 82.38 156 LYS A C 1
ATOM 1185 O O . LYS A 1 156 ? -9.576 1.717 8.247 1.00 82.38 156 LYS A O 1
ATOM 1190 N N . VAL A 1 157 ? -10.717 0.459 6.781 1.00 83.75 157 VAL A N 1
ATOM 1191 C CA . VAL A 1 157 ? -10.252 1.191 5.596 1.00 83.75 157 VAL A CA 1
ATOM 1192 C C . VAL A 1 157 ? -11.078 2.467 5.440 1.00 83.75 157 VAL A C 1
ATOM 1194 O O . VAL A 1 157 ? -12.306 2.416 5.527 1.00 83.75 157 VAL A O 1
ATOM 1197 N N . GLY A 1 158 ? -10.428 3.599 5.181 1.00 81.25 158 GLY A N 1
ATOM 1198 C CA . GLY A 1 158 ? -11.109 4.832 4.787 1.00 81.25 158 GLY A CA 1
ATOM 1199 C C . GLY A 1 158 ? -10.456 5.524 3.592 1.00 81.25 158 GLY A C 1
ATOM 1200 O O . GLY A 1 158 ? -9.741 4.893 2.821 1.00 81.25 158 GLY A O 1
ATOM 1201 N N . ASP A 1 159 ? -10.758 6.814 3.408 1.00 79.62 159 ASP A N 1
ATOM 1202 C CA . ASP A 1 159 ? -10.402 7.595 2.209 1.00 79.62 159 ASP A CA 1
ATOM 1203 C C . ASP A 1 159 ? -10.859 6.927 0.899 1.00 79.62 159 ASP A C 1
ATOM 1205 O O . ASP A 1 159 ? -10.113 6.757 -0.065 1.00 79.62 159 ASP A O 1
ATOM 1209 N N . LEU A 1 160 ? -12.140 6.552 0.852 1.00 80.69 160 LEU A N 1
ATOM 1210 C CA . LEU A 1 160 ? -12.722 5.811 -0.272 1.00 80.69 160 LEU A CA 1
ATOM 1211 C C . LEU A 1 160 ? -13.045 6.692 -1.498 1.00 80.69 160 LEU A C 1
ATOM 1213 O O . LEU A 1 160 ? -13.740 6.262 -2.417 1.00 80.69 160 LEU A O 1
ATOM 1217 N N . GLY A 1 161 ? -12.546 7.931 -1.544 1.00 75.06 161 GLY A N 1
ATOM 1218 C CA . GLY A 1 161 ? -12.831 8.879 -2.628 1.00 75.06 161 GLY A CA 1
ATOM 1219 C C . GLY A 1 161 ? -12.270 8.463 -3.991 1.00 75.06 161 GLY A C 1
ATOM 1220 O O . GLY A 1 161 ? -12.747 8.945 -5.017 1.00 75.06 161 GLY A O 1
ATOM 1221 N N . GLY A 1 162 ? -11.275 7.571 -4.001 1.00 75.06 162 GLY A N 1
ATOM 1222 C CA . GLY A 1 162 ? -10.675 7.010 -5.213 1.00 75.06 162 GLY A CA 1
ATOM 1223 C C . GLY A 1 162 ? -11.230 5.649 -5.638 1.00 75.06 162 GLY A C 1
ATOM 1224 O O . GLY A 1 162 ? -10.803 5.137 -6.665 1.00 75.06 162 GLY A O 1
ATOM 1225 N N . VAL A 1 163 ? -12.139 5.037 -4.872 1.00 78.00 163 VAL A N 1
ATOM 1226 C CA . VAL A 1 163 ? -12.623 3.679 -5.165 1.00 78.00 163 VAL A CA 1
ATOM 1227 C C . VAL A 1 163 ? -13.466 3.691 -6.442 1.00 78.00 163 VAL A C 1
ATOM 1229 O O . VAL A 1 163 ? -14.323 4.553 -6.640 1.00 78.00 163 VAL A O 1
ATOM 1232 N N . GLY A 1 164 ? -13.236 2.716 -7.319 1.00 71.88 164 GLY A N 1
ATOM 1233 C CA . GLY A 1 164 ? -13.937 2.614 -8.595 1.00 71.88 164 GLY A CA 1
ATOM 1234 C C . GLY A 1 164 ? -13.835 1.230 -9.228 1.00 71.88 164 GLY A C 1
ATOM 1235 O O . GLY A 1 164 ? -13.449 0.251 -8.584 1.00 71.88 164 GLY A O 1
ATOM 1236 N N . LYS A 1 165 ? -14.194 1.153 -10.513 1.00 67.50 165 LYS A N 1
ATOM 1237 C CA . LYS A 1 165 ? -14.088 -0.077 -11.305 1.00 67.50 165 LYS A CA 1
ATOM 1238 C C . LYS A 1 165 ? -12.643 -0.331 -11.745 1.00 67.50 165 LYS A C 1
ATOM 1240 O O . LYS A 1 165 ? -11.891 0.599 -12.013 1.00 67.50 165 LYS A O 1
ATOM 1245 N N . ALA A 1 166 ? -12.301 -1.615 -11.818 1.00 62.16 166 ALA A N 1
ATOM 1246 C CA . ALA A 1 166 ? -10.961 -2.155 -12.049 1.00 62.16 166 ALA A CA 1
ATOM 1247 C C . ALA A 1 166 ? -10.253 -1.697 -13.335 1.00 62.16 166 ALA A C 1
ATOM 1249 O O . ALA A 1 166 ? -9.034 -1.751 -13.440 1.00 62.16 166 ALA A O 1
ATOM 1250 N N . ASP A 1 167 ? -11.017 -1.283 -14.335 1.00 65.81 167 ASP A N 1
ATOM 1251 C CA . ASP A 1 167 ? -10.569 -1.023 -15.698 1.00 65.81 167 ASP A CA 1
ATOM 1252 C C . ASP A 1 167 ? -9.896 0.343 -15.901 1.00 65.81 167 ASP A C 1
ATOM 1254 O O . ASP A 1 167 ? -9.381 0.597 -16.985 1.00 65.81 167 ASP A O 1
ATOM 1258 N N . ASN A 1 168 ? -9.856 1.206 -14.878 1.00 67.62 168 ASN A N 1
ATOM 1259 C CA . ASN A 1 168 ? -9.418 2.601 -15.021 1.00 67.62 168 ASN A CA 1
ATOM 1260 C C . ASN A 1 168 ? -8.196 2.997 -14.170 1.00 67.62 168 ASN A C 1
ATOM 1262 O O . ASN A 1 168 ? -7.884 4.185 -14.068 1.00 67.62 168 ASN A O 1
ATOM 1266 N N . PHE A 1 169 ? -7.499 2.048 -13.539 1.00 77.31 169 PHE A N 1
ATOM 1267 C CA . PHE A 1 169 ? -6.455 2.354 -12.552 1.00 77.31 169 PHE A CA 1
ATOM 1268 C C . PHE A 1 169 ? -5.056 1.908 -12.996 1.00 77.31 169 PHE A C 1
ATOM 1270 O O . PHE A 1 169 ? -4.528 0.921 -12.498 1.00 77.31 169 PHE A O 1
ATOM 1277 N N . THR A 1 170 ? -4.431 2.654 -13.911 1.00 78.81 170 THR A N 1
ATOM 1278 C CA . THR A 1 170 ? -3.074 2.362 -14.432 1.00 78.81 170 THR A CA 1
ATOM 1279 C C . THR A 1 170 ? -1.954 3.202 -13.804 1.00 78.81 170 THR A C 1
ATOM 1281 O O . THR A 1 170 ? -0.780 2.898 -13.980 1.00 78.81 170 THR A O 1
ATOM 1284 N N . ASN A 1 171 ? -2.284 4.265 -13.062 1.00 82.75 171 ASN A N 1
ATOM 1285 C CA . ASN A 1 171 ? -1.324 5.075 -12.298 1.00 82.75 171 ASN A CA 1
ATOM 1286 C C . ASN A 1 171 ? -1.904 5.414 -10.923 1.00 82.75 171 ASN A C 1
ATOM 1288 O O . ASN A 1 171 ? -2.195 6.565 -10.598 1.00 82.75 171 ASN A O 1
ATOM 1292 N N . CYS A 1 172 ? -2.137 4.373 -10.138 1.00 86.12 172 CYS A N 1
ATOM 1293 C CA . CYS A 1 172 ? -2.653 4.477 -8.784 1.00 86.12 172 CYS A CA 1
ATOM 1294 C C . CYS A 1 172 ? -1.660 3.898 -7.774 1.00 86.12 172 CYS A C 1
ATOM 1296 O O . CYS A 1 172 ? -0.523 3.590 -8.122 1.00 86.12 172 CYS A O 1
ATOM 1298 N N . GLN A 1 173 ? -2.100 3.740 -6.529 1.00 90.88 173 GLN A N 1
ATOM 1299 C CA . GLN A 1 173 ? -1.307 3.349 -5.370 1.00 90.88 173 GLN A CA 1
ATOM 1300 C C . GLN A 1 173 ? -0.211 4.360 -5.039 1.00 90.88 173 GLN A C 1
ATOM 1302 O O . GLN A 1 173 ? 0.501 4.894 -5.899 1.00 90.88 173 GLN A O 1
ATOM 1307 N N . SER A 1 174 ? -0.075 4.618 -3.745 1.00 91.12 174 SER A N 1
ATOM 1308 C CA . SER A 1 174 ? 1.056 5.363 -3.213 1.00 91.12 174 SER A CA 1
ATOM 1309 C C . SER A 1 174 ? 2.359 4.644 -3.575 1.00 91.12 174 SER A C 1
ATOM 1311 O O . SER A 1 174 ? 2.406 3.417 -3.561 1.00 91.12 174 SER A O 1
ATOM 1313 N N . TYR A 1 175 ? 3.423 5.386 -3.899 1.00 93.94 175 TYR A N 1
ATOM 1314 C CA . TYR A 1 175 ? 4.643 4.810 -4.485 1.00 93.94 175 TYR A CA 1
ATOM 1315 C C . TYR A 1 175 ? 5.253 3.650 -3.686 1.00 93.94 175 TYR A C 1
ATOM 1317 O O . TYR A 1 175 ? 5.763 2.710 -4.282 1.00 93.94 175 TYR A O 1
ATOM 1325 N N . ALA A 1 176 ? 5.179 3.696 -2.353 1.00 94.06 176 ALA A N 1
ATOM 1326 C CA . ALA A 1 176 ? 5.714 2.645 -1.487 1.00 94.06 176 ALA A CA 1
ATOM 1327 C C . ALA A 1 176 ? 4.840 1.373 -1.427 1.00 94.06 176 ALA A C 1
ATOM 1329 O O . ALA A 1 176 ? 5.341 0.315 -1.070 1.00 94.06 176 ALA A O 1
ATOM 1330 N N . MET A 1 177 ? 3.557 1.464 -1.791 1.00 95.44 177 MET A N 1
ATOM 1331 C CA . MET A 1 177 ? 2.596 0.347 -1.816 1.00 95.44 177 MET A CA 1
ATOM 1332 C C . MET A 1 177 ? 2.248 -0.084 -3.240 1.00 95.44 177 MET A C 1
ATOM 1334 O O . MET A 1 177 ? 1.413 -0.966 -3.437 1.00 95.44 177 MET A O 1
ATOM 1338 N N . ARG A 1 178 ? 2.838 0.567 -4.245 1.00 95.38 178 ARG A N 1
ATOM 1339 C CA . ARG A 1 178 ? 2.509 0.338 -5.644 1.00 95.38 178 ARG A CA 1
ATOM 1340 C C . ARG A 1 178 ? 3.039 -1.018 -6.093 1.00 95.38 178 ARG A C 1
ATOM 1342 O O . ARG A 1 178 ? 4.218 -1.319 -5.912 1.00 95.38 178 ARG A O 1
ATOM 1349 N N . ALA A 1 179 ? 2.154 -1.820 -6.672 1.00 96.31 179 ALA A N 1
ATOM 1350 C CA . ALA A 1 179 ? 2.489 -3.142 -7.175 1.00 96.31 179 ALA A CA 1
ATOM 1351 C C . ALA A 1 179 ? 3.359 -3.073 -8.447 1.00 96.31 179 ALA A C 1
ATOM 1353 O O . ALA A 1 179 ? 3.251 -2.100 -9.206 1.00 96.31 179 ALA A O 1
ATOM 1354 N N . PRO A 1 180 ? 4.190 -4.099 -8.716 1.00 96.69 180 PRO A N 1
ATOM 1355 C CA . PRO A 1 180 ? 5.059 -4.169 -9.890 1.00 96.69 180 PRO A CA 1
ATOM 1356 C C . PRO A 1 180 ? 4.313 -3.901 -11.202 1.00 96.69 180 PRO A C 1
ATOM 1358 O O . PRO A 1 180 ? 4.724 -3.075 -12.015 1.00 96.69 180 PRO A O 1
ATOM 1361 N N . GLU A 1 181 ? 3.159 -4.540 -11.386 1.00 95.12 181 GLU A N 1
ATOM 1362 C CA . GLU A 1 181 ? 2.341 -4.392 -12.586 1.00 95.12 181 GLU A CA 1
ATOM 1363 C C . GLU A 1 181 ? 1.776 -2.973 -12.762 1.00 95.12 181 GLU A C 1
ATOM 1365 O O . GLU A 1 181 ? 1.660 -2.494 -13.889 1.00 95.12 181 GLU A O 1
ATOM 1370 N N . VAL A 1 182 ? 1.510 -2.258 -11.664 1.00 94.38 182 VAL A N 1
ATOM 1371 C CA . VAL A 1 182 ? 0.998 -0.879 -11.702 1.00 94.38 182 VAL A CA 1
ATOM 1372 C C . VAL A 1 182 ? 2.108 0.105 -12.083 1.00 94.38 182 VAL A C 1
ATOM 1374 O O . VAL A 1 182 ? 1.856 1.067 -12.806 1.00 94.38 182 VAL A O 1
ATOM 1377 N N . PHE A 1 183 ? 3.362 -0.141 -11.680 1.00 94.62 183 PHE A N 1
ATOM 1378 C CA . PHE A 1 183 ? 4.506 0.615 -12.214 1.00 94.62 183 PHE A CA 1
ATOM 1379 C C . PHE A 1 183 ? 4.654 0.445 -13.730 1.00 94.62 183 PHE A C 1
ATOM 1381 O O . PHE A 1 183 ? 5.010 1.399 -14.419 1.00 94.62 183 PHE A O 1
ATOM 1388 N N . LEU A 1 184 ? 4.324 -0.740 -14.247 1.00 93.69 184 LEU A N 1
ATOM 1389 C CA . LEU A 1 184 ? 4.344 -1.067 -15.675 1.00 93.69 184 LEU A CA 1
ATOM 1390 C C . LEU A 1 184 ? 3.079 -0.626 -16.428 1.00 93.69 184 LEU A C 1
ATOM 1392 O O . LEU A 1 184 ? 2.873 -1.049 -17.562 1.00 93.69 184 LEU A O 1
ATOM 1396 N N . ARG A 1 185 ? 2.240 0.229 -15.824 1.00 91.62 185 ARG A N 1
ATOM 1397 C CA . ARG A 1 185 ? 0.997 0.762 -16.413 1.00 91.62 185 ARG A CA 1
ATOM 1398 C C . ARG A 1 185 ? -0.085 -0.277 -16.701 1.00 91.62 185 ARG A C 1
ATOM 1400 O O . ARG A 1 185 ? -1.064 0.046 -17.373 1.00 91.62 185 ARG A O 1
ATOM 1407 N N . TYR A 1 186 ? 0.030 -1.490 -16.166 1.00 91.06 186 TYR A N 1
ATOM 1408 C CA . TYR A 1 186 ? -1.097 -2.414 -16.161 1.00 91.06 186 TYR A CA 1
ATOM 1409 C C . TYR A 1 186 ? -2.143 -1.958 -15.144 1.00 91.06 186 TYR A C 1
ATOM 1411 O O . TYR A 1 186 ? -1.842 -1.240 -14.186 1.00 91.06 186 TYR A O 1
ATOM 1419 N N . ASN A 1 187 ? -3.387 -2.381 -15.364 1.00 88.88 187 ASN A N 1
ATOM 1420 C CA . ASN A 1 187 ? -4.459 -2.119 -14.418 1.00 88.88 187 ASN A CA 1
ATOM 1421 C C . ASN A 1 187 ? -4.074 -2.670 -13.046 1.00 88.88 187 ASN A C 1
ATOM 1423 O O . ASN A 1 187 ? -3.640 -3.815 -12.921 1.00 88.88 187 ASN A O 1
ATOM 1427 N N . CYS A 1 188 ? -4.276 -1.855 -12.018 1.00 88.62 188 CYS A N 1
ATOM 1428 C CA . CYS A 1 188 ? -4.381 -2.339 -10.657 1.00 88.62 188 CYS A CA 1
ATOM 1429 C C . CYS A 1 188 ? -5.482 -3.397 -10.639 1.00 88.62 188 CYS A C 1
ATOM 1431 O O . CYS A 1 188 ? -6.536 -3.181 -11.225 1.00 88.62 188 CYS A O 1
ATOM 1433 N N . MET A 1 189 ? -5.223 -4.556 -10.047 1.00 86.31 189 MET A N 1
ATOM 1434 C CA . MET A 1 189 ? -6.168 -5.670 -9.933 1.00 86.31 189 MET A CA 1
ATOM 1435 C C . MET A 1 189 ? -6.380 -6.024 -8.458 1.00 86.31 189 MET A C 1
ATOM 1437 O O . MET A 1 189 ? -5.839 -5.364 -7.567 1.00 86.31 189 MET A O 1
ATOM 1441 N N . ALA A 1 190 ? -7.205 -7.032 -8.169 1.00 86.06 190 ALA A N 1
ATOM 1442 C CA . ALA A 1 190 ? -7.430 -7.470 -6.789 1.00 86.06 190 ALA A CA 1
ATOM 1443 C C . ALA A 1 190 ? -6.114 -7.938 -6.137 1.00 86.06 190 ALA A C 1
ATOM 1445 O O . ALA A 1 190 ? -5.836 -7.647 -4.977 1.00 86.06 190 ALA A O 1
ATOM 1446 N N . GLU A 1 191 ? -5.254 -8.574 -6.923 1.00 90.88 191 GLU A N 1
ATOM 1447 C CA . GLU A 1 191 ? 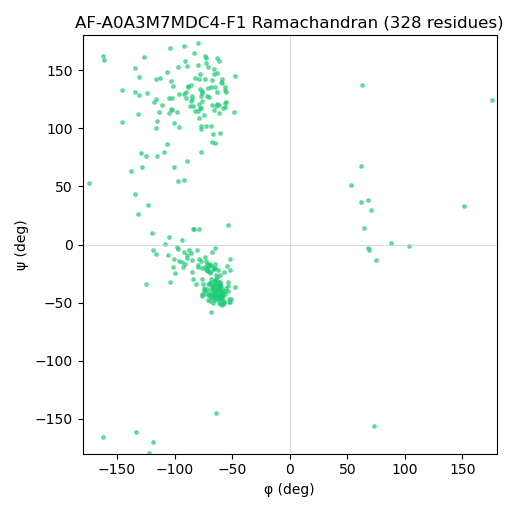-3.925 -9.041 -6.548 1.00 90.88 191 GLU A CA 1
ATOM 1448 C C . GLU A 1 191 ? -2.999 -7.860 -6.220 1.00 90.88 191 GLU A C 1
ATOM 1450 O O . GLU A 1 191 ? -2.187 -7.931 -5.298 1.00 90.88 191 GLU A O 1
ATOM 1455 N N . SER A 1 192 ? -3.134 -6.723 -6.907 1.00 93.44 192 SER A N 1
ATOM 1456 C CA . SER A 1 192 ? -2.386 -5.500 -6.576 1.00 93.44 192 SER A CA 1
ATOM 1457 C C . SER A 1 192 ? -2.748 -4.955 -5.190 1.00 93.44 192 SER A C 1
ATOM 1459 O O . SER A 1 192 ? -1.925 -4.294 -4.559 1.00 93.44 192 SER A O 1
ATOM 1461 N N . GLN A 1 193 ? -3.956 -5.233 -4.691 1.00 91.19 193 GLN A N 1
ATOM 1462 C CA . GLN A 1 193 ? -4.376 -4.834 -3.344 1.00 91.19 193 GLN A CA 1
ATOM 1463 C C . GLN A 1 193 ? -3.724 -5.701 -2.267 1.00 91.19 193 GLN A C 1
ATOM 1465 O O . GLN A 1 193 ? -3.287 -5.174 -1.248 1.00 91.19 193 GLN A O 1
ATOM 1470 N N . VAL A 1 194 ? -3.589 -7.008 -2.517 1.00 95.19 194 VAL A N 1
ATOM 1471 C CA . VAL A 1 194 ? -2.845 -7.926 -1.633 1.00 95.19 194 VAL A CA 1
ATOM 1472 C C . VAL A 1 194 ? -1.399 -7.455 -1.483 1.00 95.19 194 VAL A C 1
ATOM 1474 O O . VAL A 1 194 ? -0.897 -7.354 -0.364 1.00 95.19 194 VAL A O 1
ATOM 1477 N N . TRP A 1 195 ? -0.773 -7.060 -2.596 1.00 97.44 195 TRP A N 1
ATOM 1478 C CA . TRP A 1 195 ? 0.553 -6.444 -2.581 1.00 97.44 195 TRP A CA 1
ATOM 1479 C C . TRP A 1 195 ? 0.598 -5.180 -1.717 1.00 97.44 195 TRP A C 1
ATOM 1481 O O . TRP A 1 195 ? 1.466 -5.051 -0.857 1.00 97.44 195 TRP A O 1
ATOM 1491 N N . ALA A 1 196 ? -0.342 -4.251 -1.915 1.00 95.62 196 ALA A N 1
ATOM 1492 C CA . ALA A 1 196 ? -0.371 -2.999 -1.163 1.00 95.62 196 ALA A CA 1
ATOM 1493 C C . ALA A 1 196 ? -0.534 -3.216 0.348 1.00 95.62 196 ALA A C 1
ATOM 1495 O O . ALA A 1 196 ? 0.103 -2.509 1.126 1.00 95.62 196 ALA A O 1
ATOM 1496 N N . ILE A 1 197 ? -1.336 -4.203 0.769 1.00 95.00 197 ILE A N 1
ATOM 1497 C CA . ILE A 1 197 ? -1.505 -4.566 2.185 1.00 95.00 197 ILE A CA 1
ATOM 1498 C C . ILE A 1 197 ? -0.198 -5.109 2.768 1.00 95.00 197 ILE A C 1
ATOM 1500 O O . ILE A 1 197 ? 0.233 -4.653 3.825 1.00 95.00 197 ILE A O 1
ATOM 1504 N N . ALA A 1 198 ? 0.464 -6.040 2.081 1.00 96.88 198 ALA A N 1
ATOM 1505 C CA . ALA A 1 198 ? 1.723 -6.592 2.574 1.00 96.88 198 ALA A CA 1
ATOM 1506 C C . ALA A 1 198 ? 2.842 -5.536 2.601 1.00 96.88 198 ALA A C 1
ATOM 1508 O O . ALA A 1 198 ? 3.564 -5.422 3.592 1.00 96.88 198 ALA A O 1
ATOM 1509 N N . MET A 1 199 ? 2.929 -4.680 1.575 1.00 96.00 199 MET A N 1
ATOM 1510 C CA . MET A 1 199 ? 3.856 -3.546 1.582 1.00 96.00 199 MET A CA 1
ATOM 1511 C C . MET A 1 199 ? 3.537 -2.541 2.684 1.00 96.00 199 MET A C 1
ATOM 1513 O O . MET A 1 199 ? 4.454 -1.997 3.287 1.00 96.00 199 MET A O 1
ATOM 1517 N N . MET A 1 200 ? 2.259 -2.309 2.989 1.00 93.75 200 MET A N 1
ATOM 1518 C CA . MET A 1 200 ? 1.847 -1.455 4.101 1.00 93.75 200 MET A CA 1
ATOM 1519 C C . MET A 1 200 ? 2.387 -1.969 5.440 1.00 93.75 200 MET A C 1
ATOM 1521 O O . MET A 1 200 ? 2.928 -1.176 6.205 1.00 93.75 200 MET A O 1
ATOM 1525 N N . VAL A 1 201 ? 2.290 -3.275 5.702 1.00 92.94 201 VAL A N 1
ATOM 1526 C CA . VAL A 1 201 ? 2.878 -3.893 6.902 1.00 92.94 201 VAL A CA 1
ATOM 1527 C C . VAL A 1 201 ? 4.400 -3.739 6.890 1.00 92.94 201 VAL A C 1
ATOM 1529 O O . VAL A 1 201 ? 4.985 -3.271 7.868 1.00 92.94 201 VAL A O 1
ATOM 1532 N N . PHE A 1 202 ? 5.045 -4.041 5.762 1.00 93.00 202 PHE A N 1
ATOM 1533 C CA . PHE A 1 202 ? 6.497 -3.940 5.642 1.00 93.00 202 PHE A CA 1
ATOM 1534 C C . PHE A 1 202 ? 7.024 -2.517 5.871 1.00 93.00 202 PHE A C 1
ATOM 1536 O O . PHE A 1 202 ? 7.998 -2.346 6.598 1.00 93.00 202 PHE A O 1
ATOM 1543 N N . VAL A 1 203 ? 6.381 -1.478 5.328 1.00 91.06 203 VAL A N 1
ATOM 1544 C CA . VAL A 1 203 ? 6.838 -0.094 5.546 1.00 91.06 203 VAL A CA 1
ATOM 1545 C C . VAL A 1 203 ? 6.577 0.416 6.962 1.00 91.06 203 VAL A C 1
ATOM 1547 O O . VAL A 1 203 ? 7.215 1.378 7.374 1.00 91.06 203 VAL A O 1
ATOM 1550 N N . VAL A 1 204 ? 5.646 -0.186 7.708 1.00 88.94 204 VAL A N 1
ATOM 1551 C CA . VAL A 1 204 ? 5.469 0.126 9.134 1.00 88.94 204 VAL A CA 1
ATOM 1552 C C . VAL A 1 204 ? 6.645 -0.438 9.927 1.00 88.94 204 VAL A C 1
ATOM 1554 O O . VAL A 1 204 ? 7.188 0.252 10.785 1.00 88.94 204 VAL A O 1
ATOM 1557 N N . ILE A 1 205 ? 7.080 -1.656 9.595 1.00 90.00 205 ILE A N 1
ATOM 1558 C CA . ILE A 1 205 ? 8.241 -2.314 10.211 1.00 90.00 205 ILE A CA 1
ATOM 1559 C C . ILE A 1 205 ? 9.544 -1.605 9.817 1.00 90.00 205 ILE A C 1
ATOM 1561 O O . ILE A 1 205 ? 10.427 -1.391 10.647 1.00 90.00 205 ILE A O 1
ATOM 1565 N N . LYS A 1 206 ? 9.669 -1.234 8.541 1.00 89.44 206 LYS A N 1
ATOM 1566 C CA . LYS A 1 206 ? 10.855 -0.606 7.966 1.00 89.44 206 LYS A CA 1
ATOM 1567 C C . LYS A 1 206 ? 10.476 0.665 7.201 1.00 89.44 206 LYS A C 1
ATOM 1569 O O . LYS A 1 206 ? 10.397 0.650 5.966 1.00 89.44 206 LYS A O 1
ATOM 1574 N N . PRO A 1 207 ? 10.241 1.779 7.915 1.00 88.25 207 PRO A N 1
ATOM 1575 C CA . PRO A 1 207 ? 9.857 3.030 7.281 1.00 88.25 207 PRO A CA 1
ATOM 1576 C C . PRO A 1 207 ? 10.952 3.519 6.340 1.00 88.25 207 PRO A C 1
ATOM 1578 O O . PRO A 1 207 ? 12.125 3.172 6.487 1.00 88.25 207 PRO A O 1
ATOM 1581 N N . ASN A 1 208 ? 10.562 4.365 5.385 1.00 85.75 208 ASN A N 1
ATOM 1582 C CA . ASN A 1 208 ? 11.474 5.127 4.528 1.00 85.75 208 ASN A CA 1
ATOM 1583 C C . ASN A 1 208 ? 12.312 4.308 3.526 1.00 85.75 208 ASN A C 1
ATOM 1585 O O . ASN A 1 208 ? 13.016 4.890 2.700 1.00 85.75 208 ASN A O 1
ATOM 1589 N N . LEU A 1 209 ? 12.212 2.973 3.538 1.00 89.31 209 LEU A N 1
ATOM 1590 C CA . LEU A 1 209 ? 12.948 2.132 2.596 1.00 89.31 209 LEU A CA 1
ATOM 1591 C C . LEU A 1 209 ? 12.416 2.289 1.165 1.00 89.31 209 LEU A C 1
ATOM 1593 O O . LEU A 1 209 ? 13.198 2.504 0.244 1.00 89.31 209 LEU A O 1
ATOM 1597 N N . LEU A 1 210 ? 11.096 2.209 0.983 1.00 91.56 210 LEU A N 1
ATOM 1598 C CA . LEU A 1 210 ? 10.429 2.171 -0.321 1.00 91.56 210 LEU A CA 1
ATOM 1599 C C . LEU A 1 210 ? 9.761 3.494 -0.710 1.00 91.56 210 LEU A C 1
ATOM 1601 O O . LEU A 1 210 ? 9.581 4.408 0.094 1.00 91.56 210 LEU A O 1
ATOM 1605 N N . GLY A 1 211 ? 9.350 3.567 -1.977 1.00 91.75 211 GLY A N 1
ATOM 1606 C CA . GLY A 1 211 ? 8.699 4.736 -2.549 1.00 91.75 211 GLY A CA 1
ATOM 1607 C C . GLY A 1 211 ? 9.669 5.892 -2.792 1.00 91.75 211 GLY A C 1
ATOM 1608 O O . GLY A 1 211 ? 10.877 5.712 -2.939 1.00 91.75 211 GLY A O 1
ATOM 1609 N N . ALA A 1 212 ? 9.122 7.102 -2.831 1.00 91.19 212 ALA A N 1
ATOM 1610 C CA . ALA A 1 212 ? 9.856 8.310 -3.197 1.00 91.19 212 ALA A CA 1
ATOM 1611 C C . ALA A 1 212 ? 10.641 8.944 -2.034 1.00 91.19 212 ALA A C 1
ATOM 1613 O O . ALA A 1 212 ? 11.039 10.100 -2.142 1.00 91.19 212 ALA A O 1
ATOM 1614 N N . TRP A 1 213 ? 10.810 8.227 -0.915 1.00 87.44 213 TRP A N 1
ATOM 1615 C CA . TRP A 1 213 ? 11.171 8.826 0.373 1.00 87.44 213 TRP A CA 1
ATOM 1616 C C . TRP A 1 213 ? 12.425 9.707 0.369 1.00 87.44 213 TRP A C 1
ATOM 1618 O O . TRP A 1 213 ? 12.487 10.669 1.087 1.00 87.44 213 TRP A O 1
ATOM 1628 N N . ASP A 1 214 ? 13.432 9.464 -0.416 1.00 89.31 214 ASP A N 1
ATOM 1629 C CA . ASP A 1 214 ? 14.723 10.161 -0.429 1.00 89.31 214 ASP A CA 1
ATOM 1630 C C . ASP A 1 214 ? 15.050 10.534 -1.875 1.00 89.31 214 ASP A C 1
ATOM 1632 O O . ASP A 1 214 ? 16.206 10.641 -2.278 1.00 89.31 214 ASP A O 1
ATOM 1636 N N . SER A 1 215 ? 13.993 10.679 -2.680 1.00 91.25 215 SER A N 1
ATOM 1637 C CA . SER A 1 215 ? 14.114 10.949 -4.097 1.00 91.25 215 SER A CA 1
ATOM 1638 C C . SER A 1 215 ? 14.756 12.322 -4.306 1.00 91.25 215 SER A C 1
ATOM 1640 O O . SER A 1 215 ? 14.343 13.301 -3.675 1.00 91.25 215 SER A O 1
ATOM 1642 N N . PRO A 1 216 ? 15.729 12.442 -5.226 1.00 87.88 216 PRO A N 1
ATOM 1643 C CA . PRO A 1 216 ? 16.464 13.688 -5.436 1.00 87.88 216 PRO A CA 1
ATOM 1644 C C . PRO A 1 216 ? 15.580 14.821 -5.975 1.00 87.88 216 PRO A C 1
ATOM 1646 O O . PRO A 1 216 ? 15.934 15.994 -5.869 1.00 87.88 216 PRO A O 1
ATOM 1649 N N . SER A 1 217 ? 14.439 14.496 -6.589 1.00 87.38 217 SER A N 1
ATOM 1650 C CA . SER A 1 217 ? 13.477 15.484 -7.076 1.00 87.38 217 SER A CA 1
ATOM 1651 C C . SER A 1 217 ? 12.103 14.861 -7.300 1.00 87.38 217 SER A C 1
ATOM 1653 O O . SER A 1 217 ? 11.983 13.665 -7.545 1.00 87.38 217 SER A O 1
ATOM 1655 N N . TRP A 1 218 ? 11.056 15.687 -7.325 1.00 82.12 218 TRP A N 1
ATOM 1656 C CA . TRP A 1 218 ? 9.685 15.207 -7.535 1.00 82.12 218 TRP A CA 1
ATOM 1657 C C . TRP A 1 218 ? 9.496 14.490 -8.879 1.00 82.12 218 TRP A C 1
ATOM 1659 O O . TRP A 1 218 ? 8.759 13.509 -8.955 1.00 82.12 218 TRP A O 1
ATOM 1669 N N . GLY A 1 219 ? 10.189 14.939 -9.933 1.00 85.69 219 GLY A N 1
ATOM 1670 C CA . GLY A 1 219 ? 10.166 14.288 -11.248 1.00 85.69 219 GLY A CA 1
ATOM 1671 C C . GLY A 1 219 ? 10.842 12.913 -11.263 1.00 85.69 219 GLY A C 1
ATOM 1672 O O . GLY A 1 219 ? 10.586 12.114 -12.158 1.00 85.69 219 GLY A O 1
ATOM 1673 N N . ALA A 1 220 ? 11.665 12.614 -10.255 1.00 90.69 220 ALA A N 1
ATOM 1674 C CA . ALA A 1 220 ? 12.334 11.331 -10.099 1.00 90.69 220 ALA A CA 1
ATOM 1675 C C . ALA A 1 220 ? 11.541 10.334 -9.239 1.00 90.69 220 ALA A C 1
ATOM 1677 O O . ALA A 1 220 ? 11.932 9.174 -9.171 1.00 90.69 220 ALA A O 1
ATOM 1678 N N . ASN A 1 221 ? 10.424 10.730 -8.618 1.00 93.50 221 ASN A N 1
ATOM 1679 C CA . ASN A 1 221 ? 9.708 9.897 -7.645 1.00 93.50 221 ASN A CA 1
ATOM 1680 C C . ASN A 1 221 ? 9.371 8.493 -8.173 1.00 93.50 221 ASN A C 1
ATOM 1682 O O . ASN A 1 221 ? 9.616 7.500 -7.484 1.00 93.50 221 ASN A O 1
ATOM 1686 N N . VAL A 1 222 ? 8.833 8.396 -9.393 1.00 94.12 222 VAL A N 1
ATOM 1687 C CA . VAL A 1 222 ? 8.472 7.107 -10.004 1.00 94.12 222 VAL A CA 1
ATOM 1688 C C . VAL A 1 222 ? 9.704 6.264 -10.347 1.00 94.12 222 VAL A C 1
ATOM 1690 O O . VAL A 1 222 ? 9.804 5.162 -9.806 1.00 94.12 222 VAL A O 1
ATOM 1693 N N . PRO A 1 223 ? 10.658 6.736 -11.177 1.00 95.44 223 PRO A N 1
ATOM 1694 C CA . PRO A 1 223 ? 11.847 5.948 -11.508 1.00 95.44 223 PRO A CA 1
ATOM 1695 C C . PRO A 1 223 ? 12.705 5.601 -10.286 1.00 95.44 223 PRO A C 1
ATOM 1697 O O . PRO A 1 223 ? 13.282 4.520 -10.239 1.00 95.44 223 PRO A O 1
ATOM 1700 N N . TRP A 1 224 ? 12.750 6.466 -9.272 1.00 95.88 224 TRP A N 1
ATOM 1701 C CA . TRP A 1 224 ? 13.439 6.204 -8.009 1.00 95.88 224 TRP A CA 1
ATOM 1702 C C . TRP A 1 224 ? 12.782 5.070 -7.218 1.00 95.88 224 TRP A C 1
ATOM 1704 O O . TRP A 1 224 ? 13.448 4.131 -6.785 1.00 95.88 224 TRP A O 1
ATOM 1714 N N . SER A 1 225 ? 11.453 5.111 -7.091 1.00 95.75 225 SER A N 1
ATOM 1715 C CA . SER A 1 225 ? 10.689 4.037 -6.444 1.00 95.75 225 SER A CA 1
ATOM 1716 C C . SER A 1 225 ? 10.830 2.713 -7.199 1.00 95.75 225 SER A C 1
ATOM 1718 O O . SER A 1 225 ? 10.957 1.659 -6.580 1.00 95.75 225 SER A O 1
ATOM 1720 N N . LEU A 1 226 ? 10.852 2.771 -8.533 1.00 95.81 226 LEU A N 1
ATOM 1721 C CA . LEU A 1 226 ? 11.053 1.615 -9.403 1.00 95.81 226 LEU A CA 1
ATOM 1722 C C . LEU A 1 226 ? 12.457 1.015 -9.237 1.00 95.81 226 LEU A C 1
ATOM 1724 O O . LEU A 1 226 ? 12.591 -0.199 -9.106 1.00 95.81 226 LEU A O 1
ATOM 1728 N N . ALA A 1 227 ? 13.493 1.858 -9.177 1.00 95.69 227 ALA A N 1
ATOM 1729 C CA . ALA A 1 227 ? 14.874 1.439 -8.943 1.00 95.69 227 ALA A CA 1
ATOM 1730 C C . ALA A 1 227 ? 15.018 0.719 -7.597 1.00 95.69 227 ALA A C 1
ATOM 1732 O O . ALA A 1 227 ? 15.618 -0.355 -7.530 1.00 95.69 227 ALA A O 1
ATOM 1733 N N . LYS A 1 228 ? 14.390 1.271 -6.549 1.00 95.81 228 LYS A N 1
ATOM 1734 C CA . LYS A 1 228 ? 14.303 0.642 -5.229 1.00 95.81 228 LYS A CA 1
ATOM 1735 C C . LYS A 1 228 ? 13.631 -0.726 -5.305 1.00 95.81 228 LYS A C 1
ATOM 1737 O O . LYS A 1 228 ? 14.192 -1.723 -4.856 1.00 95.81 228 LYS A O 1
ATOM 1742 N N . LEU A 1 229 ? 12.455 -0.795 -5.918 1.00 96.06 229 LEU A N 1
ATOM 1743 C CA . LEU A 1 229 ? 11.715 -2.046 -6.010 1.00 96.06 229 LEU A CA 1
ATOM 1744 C C . LEU A 1 229 ? 12.500 -3.129 -6.776 1.00 96.06 229 LEU A C 1
ATOM 1746 O O . LEU A 1 229 ? 12.502 -4.283 -6.359 1.00 96.06 229 LEU A O 1
ATOM 1750 N N . ARG A 1 230 ? 13.246 -2.748 -7.822 1.00 95.00 230 ARG A N 1
ATOM 1751 C CA . ARG A 1 230 ? 14.138 -3.646 -8.575 1.00 95.00 230 ARG A CA 1
ATOM 1752 C C . ARG A 1 230 ? 15.288 -4.212 -7.732 1.00 95.00 230 ARG A C 1
ATOM 1754 O O . ARG A 1 230 ? 15.660 -5.361 -7.931 1.00 95.00 230 ARG A O 1
ATOM 1761 N N . GLN A 1 231 ? 15.866 -3.430 -6.819 1.00 95.25 231 GLN A N 1
ATOM 1762 C CA . GLN A 1 231 ? 16.898 -3.946 -5.905 1.00 95.25 231 GLN A CA 1
ATOM 1763 C C . GLN A 1 231 ? 16.310 -4.937 -4.895 1.00 95.25 231 GLN A C 1
ATOM 1765 O O . GLN A 1 231 ? 16.939 -5.943 -4.579 1.00 95.25 231 GLN A O 1
ATOM 1770 N N . LEU A 1 232 ? 15.101 -4.650 -4.407 1.00 95.94 232 LEU A N 1
ATOM 1771 C CA . LEU A 1 232 ? 14.428 -5.465 -3.401 1.00 95.94 232 LEU A CA 1
ATOM 1772 C C . LEU A 1 232 ? 13.957 -6.818 -3.974 1.00 95.94 232 LEU A C 1
ATOM 1774 O O . LEU A 1 232 ? 14.026 -7.827 -3.276 1.00 95.94 232 LEU A O 1
ATOM 1778 N N . PHE A 1 233 ? 13.548 -6.842 -5.246 1.00 96.75 233 PHE A N 1
ATOM 1779 C CA . PHE A 1 233 ? 13.104 -8.037 -5.975 1.00 96.75 233 PHE A CA 1
ATOM 1780 C C . PHE A 1 233 ? 13.924 -8.220 -7.266 1.00 96.75 233 PHE A C 1
ATOM 1782 O O . PHE A 1 233 ? 13.442 -7.898 -8.357 1.00 96.75 233 PHE A O 1
ATOM 1789 N N . PRO A 1 234 ? 15.182 -8.692 -7.183 1.00 94.62 234 PRO A N 1
ATOM 1790 C CA . PRO A 1 234 ? 16.064 -8.826 -8.348 1.00 94.62 234 PRO A CA 1
ATOM 1791 C C . PRO A 1 234 ? 15.576 -9.850 -9.385 1.00 94.62 234 PRO A C 1
ATOM 1793 O O . PRO A 1 234 ? 15.982 -9.801 -10.546 1.00 94.62 234 PRO A O 1
ATOM 1796 N N . GLU A 1 235 ? 14.703 -10.777 -8.992 1.00 93.94 235 GLU A N 1
ATOM 1797 C CA . GLU A 1 235 ? 14.026 -11.722 -9.877 1.00 93.94 235 GLU A CA 1
ATOM 1798 C C . GLU A 1 235 ? 12.958 -11.060 -10.757 1.00 93.94 235 GLU A C 1
ATOM 1800 O O . GLU A 1 235 ? 12.547 -11.639 -11.768 1.00 93.94 235 GLU A O 1
ATOM 1805 N N . TRP A 1 236 ? 12.526 -9.840 -10.414 1.00 94.88 236 TRP A N 1
ATOM 1806 C CA . TRP A 1 236 ? 11.586 -9.081 -11.224 1.00 94.88 236 TRP A CA 1
ATOM 1807 C C . TRP A 1 236 ?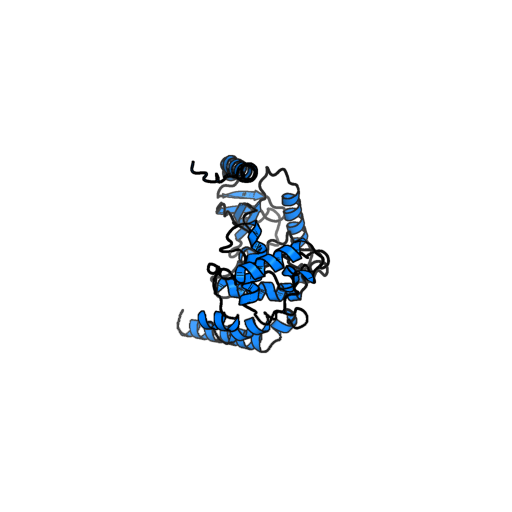 12.228 -8.634 -12.537 1.00 94.88 236 TRP A C 1
ATOM 1809 O O . TRP A 1 236 ? 12.972 -7.654 -12.619 1.00 94.88 236 TRP A O 1
ATOM 1819 N N . LYS A 1 237 ? 11.889 -9.352 -13.607 1.00 91.06 237 LYS A N 1
ATOM 1820 C CA . LYS A 1 237 ? 12.326 -9.022 -14.962 1.00 91.06 237 LYS A CA 1
ATOM 1821 C C . LYS A 1 237 ? 11.510 -7.858 -15.511 1.00 91.06 237 LYS A C 1
ATOM 1823 O O . LYS A 1 237 ? 10.387 -8.038 -15.982 1.00 91.06 237 LYS A O 1
ATOM 1828 N N . LEU A 1 238 ? 12.093 -6.668 -15.442 1.00 92.44 238 LEU A N 1
ATOM 1829 C CA . LEU A 1 238 ? 11.581 -5.488 -16.126 1.00 92.44 238 LEU A CA 1
ATOM 1830 C C . LEU A 1 238 ? 11.850 -5.586 -17.636 1.00 92.44 238 LEU A C 1
ATOM 1832 O O . LEU A 1 238 ? 12.922 -6.068 -18.014 1.00 92.44 238 LEU A O 1
ATOM 1836 N N . PRO A 1 239 ? 10.919 -5.124 -18.492 1.00 93.50 239 PRO A N 1
ATOM 1837 C CA . PRO A 1 239 ? 11.205 -4.956 -19.912 1.00 93.50 239 PRO A CA 1
ATOM 1838 C C . PRO A 1 239 ? 12.310 -3.912 -20.096 1.00 93.50 239 PRO A C 1
ATOM 1840 O O . PRO A 1 239 ? 12.405 -2.956 -19.318 1.00 93.50 239 PRO A O 1
ATOM 1843 N N . HIS A 1 240 ? 13.129 -4.077 -21.132 1.00 93.06 240 HIS A N 1
ATOM 1844 C CA . HIS A 1 240 ? 14.093 -3.047 -21.501 1.00 93.06 240 HIS A CA 1
ATOM 1845 C C . HIS A 1 240 ? 13.342 -1.799 -21.986 1.00 93.06 240 HIS A C 1
ATOM 1847 O O . HIS A 1 240 ? 12.275 -1.896 -22.595 1.00 93.06 240 HIS A O 1
ATOM 1853 N N . HIS A 1 241 ? 13.882 -0.604 -21.735 1.00 91.31 241 HIS A N 1
ATOM 1854 C CA . HIS A 1 241 ? 13.189 0.641 -22.082 1.00 91.31 241 HIS A CA 1
ATOM 1855 C C . HIS A 1 241 ? 12.914 0.780 -23.593 1.00 91.31 241 HIS A C 1
ATOM 1857 O O . HIS A 1 241 ? 11.935 1.413 -23.973 1.00 91.31 241 HIS A O 1
ATOM 1863 N N . ASP A 1 242 ? 13.710 0.144 -24.454 1.00 92.25 242 ASP A N 1
ATOM 1864 C CA . ASP A 1 242 ? 13.470 0.119 -25.907 1.00 92.25 242 ASP A CA 1
ATOM 1865 C C . ASP A 1 242 ? 12.351 -0.844 -26.349 1.00 92.25 242 ASP A C 1
ATOM 1867 O O . ASP A 1 242 ? 11.880 -0.747 -27.478 1.00 92.25 242 ASP A O 1
ATOM 1871 N N . GLU A 1 243 ? 11.907 -1.759 -25.480 1.00 92.75 243 GLU A N 1
ATOM 1872 C CA . GLU A 1 243 ? 10.867 -2.762 -25.781 1.00 92.75 243 GLU A CA 1
ATOM 1873 C C . GLU A 1 243 ? 9.445 -2.267 -25.484 1.00 92.75 243 GLU A C 1
ATOM 1875 O O . GLU A 1 243 ? 8.457 -2.908 -25.843 1.00 92.75 243 GLU A O 1
ATOM 1880 N N . VAL A 1 244 ? 9.326 -1.142 -24.784 1.00 93.75 244 VAL A N 1
ATOM 1881 C CA . VAL A 1 244 ? 8.044 -0.529 -24.427 1.00 93.75 244 VAL A CA 1
ATOM 1882 C C . VAL A 1 244 ? 7.649 0.469 -25.517 1.00 93.75 244 VAL A C 1
ATOM 1884 O O . VAL A 1 244 ? 8.511 0.945 -26.233 1.00 93.75 244 VAL A O 1
ATOM 1887 N N . GLU A 1 245 ? 6.372 0.825 -25.668 1.00 93.12 245 GLU A N 1
ATOM 1888 C CA . GLU A 1 245 ? 5.948 1.916 -26.573 1.00 93.12 245 GLU A CA 1
ATOM 1889 C C . GLU A 1 245 ? 5.575 3.203 -25.827 1.00 93.12 245 GLU A C 1
ATOM 1891 O O . GLU A 1 245 ? 5.829 4.306 -26.312 1.00 93.12 245 GLU A O 1
ATOM 1896 N N . ASP A 1 246 ? 5.034 3.074 -24.614 1.00 93.44 246 ASP A N 1
ATOM 1897 C CA . ASP A 1 246 ? 4.641 4.198 -23.764 1.00 93.44 246 ASP A CA 1
ATOM 1898 C C . ASP A 1 246 ? 5.844 5.082 -23.400 1.00 93.44 246 ASP A C 1
ATOM 1900 O O . ASP A 1 246 ? 6.755 4.665 -22.683 1.00 93.44 246 ASP A O 1
ATOM 1904 N N . ALA A 1 247 ? 5.846 6.321 -23.898 1.00 93.44 247 ALA A N 1
ATOM 1905 C CA . ALA A 1 247 ? 6.972 7.241 -23.766 1.00 93.44 247 ALA A CA 1
ATOM 1906 C C . ALA A 1 247 ? 7.315 7.586 -22.307 1.00 93.44 247 ALA A C 1
ATOM 1908 O O . ALA A 1 247 ? 8.483 7.805 -21.989 1.00 93.44 247 ALA A O 1
ATOM 1909 N N . GLU A 1 248 ? 6.325 7.629 -21.414 1.00 91.56 248 GLU A N 1
ATOM 1910 C CA . GLU A 1 248 ? 6.555 7.947 -20.006 1.00 91.56 248 GLU A CA 1
ATOM 1911 C C . GLU A 1 248 ? 7.162 6.743 -19.272 1.00 91.56 248 GLU A C 1
ATOM 1913 O O . GLU A 1 248 ? 8.139 6.892 -18.537 1.00 91.56 248 GLU A O 1
ATOM 1918 N N . LEU A 1 249 ? 6.662 5.534 -19.538 1.00 94.75 249 LEU A N 1
ATOM 1919 C CA . LEU A 1 249 ? 7.227 4.294 -19.011 1.00 94.75 249 LEU A CA 1
ATOM 1920 C C . LEU A 1 249 ? 8.651 4.048 -19.532 1.00 94.75 249 LEU A C 1
ATOM 1922 O O . LEU A 1 249 ? 9.510 3.654 -18.745 1.00 94.75 249 LEU A O 1
ATOM 1926 N N . LYS A 1 250 ? 8.943 4.355 -20.808 1.00 95.88 250 LYS A N 1
ATOM 1927 C CA . LYS A 1 250 ? 10.319 4.342 -21.351 1.00 95.88 250 LYS A CA 1
ATOM 1928 C C . LYS A 1 250 ? 11.260 5.187 -20.499 1.00 95.88 250 LYS A C 1
ATOM 1930 O O . LYS A 1 250 ? 12.335 4.735 -20.107 1.00 95.88 250 LYS A O 1
ATOM 1935 N N . VAL A 1 251 ? 10.842 6.419 -20.207 1.00 94.88 251 VAL A N 1
ATOM 1936 C CA . VAL A 1 251 ? 11.596 7.363 -19.377 1.00 94.88 251 VAL A CA 1
ATOM 1937 C C . VAL A 1 251 ? 11.793 6.787 -17.976 1.00 94.88 251 VAL A C 1
ATOM 1939 O O . VAL A 1 251 ? 12.916 6.779 -17.476 1.00 94.88 251 VAL A O 1
ATOM 1942 N N . TRP A 1 252 ? 10.742 6.253 -17.353 1.00 95.06 252 TRP A N 1
ATOM 1943 C CA . TRP A 1 252 ? 10.836 5.673 -16.014 1.00 95.06 252 TRP A CA 1
ATOM 1944 C C . TRP A 1 252 ? 11.804 4.491 -15.940 1.00 95.06 252 TRP A C 1
ATOM 1946 O O . TRP A 1 252 ? 12.636 4.451 -15.035 1.00 95.06 252 TRP A O 1
ATOM 1956 N N . LEU A 1 253 ? 11.734 3.562 -16.896 1.00 96.44 253 LEU A N 1
ATOM 1957 C CA . LEU A 1 253 ? 12.624 2.401 -16.960 1.00 96.44 253 LEU A CA 1
ATOM 1958 C C . LEU A 1 253 ? 14.079 2.843 -17.123 1.00 96.44 253 LEU A C 1
ATOM 1960 O O . LEU A 1 253 ? 14.916 2.486 -16.294 1.00 96.44 253 LEU A O 1
ATOM 1964 N N . LYS A 1 254 ? 14.350 3.723 -18.093 1.00 96.00 254 LYS A N 1
ATOM 1965 C CA . LYS A 1 254 ? 15.690 4.263 -18.340 1.00 96.00 254 LYS A CA 1
ATOM 1966 C C . LYS A 1 254 ? 16.282 4.950 -17.108 1.00 96.00 254 LYS A C 1
ATOM 1968 O O . LYS A 1 254 ? 17.419 4.680 -16.733 1.00 96.00 254 LYS A O 1
ATOM 1973 N N . TYR A 1 255 ? 15.530 5.837 -16.455 1.00 95.25 255 TYR A N 1
ATOM 1974 C CA . TYR A 1 255 ? 16.032 6.516 -15.257 1.00 95.25 255 TYR A CA 1
ATOM 1975 C C . TYR A 1 255 ? 16.185 5.567 -14.067 1.00 95.25 255 TYR A C 1
ATOM 1977 O O . TYR A 1 255 ? 17.108 5.747 -13.279 1.00 95.25 255 TYR A O 1
ATOM 1985 N N . SER A 1 256 ? 15.333 4.546 -13.939 1.00 95.06 256 SER A N 1
ATOM 1986 C CA . SER A 1 256 ? 15.482 3.550 -12.873 1.00 95.06 256 SER A CA 1
ATOM 1987 C C . SER A 1 256 ? 16.773 2.731 -13.003 1.00 95.06 256 SER A C 1
ATOM 1989 O O . SER A 1 256 ? 17.401 2.409 -11.995 1.00 95.06 256 SER A O 1
ATOM 1991 N N . GLU A 1 257 ? 17.200 2.441 -14.235 1.00 93.25 257 GLU A N 1
ATOM 1992 C CA . GLU A 1 257 ? 18.474 1.775 -14.527 1.00 93.25 257 GLU A CA 1
ATOM 1993 C C . GLU A 1 257 ? 19.648 2.674 -14.144 1.00 93.25 257 GLU A C 1
ATOM 1995 O O . GLU A 1 257 ? 20.489 2.267 -13.343 1.00 93.25 257 GLU A O 1
ATOM 2000 N N . LEU A 1 258 ? 19.623 3.933 -14.596 1.00 93.50 258 LEU A N 1
ATOM 2001 C CA . LEU A 1 258 ? 20.637 4.930 -14.246 1.00 93.50 258 LEU A CA 1
ATOM 2002 C C . LEU A 1 258 ? 20.765 5.120 -12.728 1.00 93.50 258 LEU A C 1
ATOM 2004 O O . LEU A 1 258 ? 21.879 5.174 -12.214 1.00 93.50 258 LEU A O 1
ATOM 2008 N N . PHE A 1 259 ? 19.655 5.177 -11.984 1.00 94.06 259 PHE A N 1
ATOM 2009 C CA . PHE A 1 259 ? 19.714 5.309 -10.525 1.00 94.06 259 PHE A CA 1
ATOM 2010 C C . PHE A 1 259 ? 20.421 4.132 -9.851 1.00 94.06 259 PHE A C 1
ATOM 2012 O O . PHE A 1 259 ? 21.194 4.347 -8.926 1.00 94.06 259 PHE A O 1
ATOM 2019 N N . ASN A 1 260 ? 20.226 2.899 -10.319 1.00 90.38 260 ASN A N 1
ATOM 2020 C CA . ASN A 1 260 ? 20.901 1.736 -9.733 1.00 90.38 260 ASN A CA 1
ATOM 2021 C C . ASN A 1 260 ? 22.416 1.687 -10.025 1.00 90.38 260 ASN A C 1
ATOM 2023 O O . ASN A 1 260 ? 23.158 0.990 -9.317 1.00 90.38 260 ASN A O 1
ATOM 2027 N N . GLU A 1 261 ? 22.880 2.438 -11.025 1.00 89.75 261 GLU A N 1
ATOM 2028 C CA . GLU A 1 261 ? 24.298 2.639 -11.342 1.00 89.75 261 GLU A CA 1
ATOM 2029 C C . GLU A 1 261 ? 24.935 3.774 -10.522 1.00 89.75 261 GLU A C 1
ATOM 2031 O O . GLU A 1 261 ? 26.147 3.768 -10.303 1.00 89.75 261 GLU A O 1
ATOM 2036 N N . MET A 1 262 ? 24.138 4.726 -10.023 1.00 88.88 262 MET A N 1
ATOM 2037 C CA . MET A 1 262 ? 24.634 5.844 -9.217 1.00 88.88 262 MET A CA 1
ATOM 2038 C C . MET A 1 262 ? 25.166 5.378 -7.854 1.00 88.88 262 MET A C 1
ATOM 2040 O O . MET A 1 262 ? 24.589 4.514 -7.194 1.00 88.88 262 MET A O 1
ATOM 2044 N N . SER A 1 263 ? 26.259 5.996 -7.397 1.00 77.94 263 SER A N 1
ATOM 2045 C CA . SER A 1 263 ? 26.856 5.736 -6.076 1.00 77.94 263 SER A CA 1
ATOM 2046 C C . SER A 1 263 ? 25.947 6.132 -4.917 1.00 77.94 263 SER A C 1
ATOM 2048 O O . SER A 1 263 ? 25.972 5.488 -3.873 1.00 77.94 263 SER A O 1
ATOM 2050 N N . ASP A 1 264 ? 25.154 7.185 -5.114 1.00 82.12 264 ASP A N 1
ATOM 2051 C CA . ASP A 1 264 ? 24.374 7.832 -4.055 1.00 82.12 264 ASP A CA 1
ATOM 2052 C C . ASP A 1 264 ? 23.018 7.147 -3.828 1.00 82.12 264 ASP A C 1
ATOM 2054 O O . ASP A 1 264 ? 22.298 7.470 -2.884 1.00 82.12 264 ASP A O 1
ATOM 2058 N N . MET A 1 265 ? 22.662 6.188 -4.687 1.00 86.62 265 MET A N 1
ATOM 2059 C CA . MET A 1 265 ? 21.467 5.375 -4.524 1.00 86.62 265 MET A CA 1
ATOM 2060 C C . MET A 1 265 ? 21.654 4.420 -3.337 1.00 86.62 265 MET A C 1
ATOM 2062 O O . MET A 1 265 ? 22.624 3.652 -3.325 1.00 86.62 265 MET A O 1
ATOM 2066 N N . PRO A 1 266 ? 20.727 4.399 -2.359 1.00 85.94 266 PRO A N 1
ATOM 2067 C CA . PRO A 1 266 ? 20.794 3.455 -1.255 1.00 85.94 266 PRO A CA 1
ATOM 2068 C C . PRO A 1 266 ? 20.866 2.020 -1.780 1.00 85.94 266 PRO A C 1
ATOM 2070 O O . PRO A 1 266 ? 19.989 1.575 -2.526 1.00 85.94 266 PRO A O 1
ATOM 2073 N N . ARG A 1 267 ? 21.923 1.302 -1.390 1.00 90.06 267 ARG A N 1
ATOM 2074 C CA . ARG A 1 267 ? 22.074 -0.122 -1.690 1.00 90.06 267 ARG A CA 1
ATOM 2075 C C . ARG A 1 267 ? 21.197 -0.912 -0.737 1.00 90.06 267 ARG A C 1
ATOM 2077 O O . ARG A 1 267 ? 21.400 -0.876 0.476 1.00 90.06 267 ARG A O 1
ATOM 2084 N N . MET A 1 268 ? 20.229 -1.614 -1.300 1.00 91.00 268 MET A N 1
ATOM 2085 C CA . MET A 1 268 ? 19.314 -2.459 -0.546 1.00 91.00 268 MET A CA 1
ATOM 2086 C C . MET A 1 268 ? 19.658 -3.923 -0.775 1.00 91.00 268 MET A C 1
ATOM 2088 O O . MET A 1 268 ? 20.144 -4.302 -1.841 1.00 91.00 268 MET A O 1
ATOM 2092 N N . SER A 1 269 ? 19.421 -4.738 0.247 1.00 94.44 269 SER A N 1
ATOM 2093 C CA . SER A 1 269 ? 19.435 -6.187 0.086 1.00 94.44 269 SER A CA 1
ATOM 2094 C C . SER A 1 269 ? 18.115 -6.665 -0.520 1.00 94.44 269 SER A C 1
ATOM 2096 O O . SER A 1 269 ? 17.170 -5.891 -0.689 1.00 94.44 269 SER A O 1
ATOM 2098 N N . THR A 1 270 ? 18.052 -7.952 -0.844 1.00 96.38 270 THR A N 1
ATOM 2099 C CA . THR A 1 270 ? 16.812 -8.578 -1.315 1.00 96.38 270 THR A CA 1
ATOM 2100 C C . THR A 1 270 ? 15.725 -8.530 -0.243 1.00 96.38 270 THR A C 1
ATOM 2102 O O . THR A 1 270 ? 16.014 -8.386 0.948 1.00 96.38 270 THR A O 1
ATOM 2105 N N . PHE A 1 271 ? 14.463 -8.684 -0.645 1.00 96.00 271 PHE A N 1
ATOM 2106 C CA . PHE A 1 271 ? 13.330 -8.629 0.275 1.00 96.00 271 PHE A CA 1
ATOM 2107 C C . PHE A 1 271 ? 13.477 -9.564 1.493 1.00 96.00 271 PHE A C 1
ATOM 2109 O O . PHE A 1 271 ? 13.384 -9.066 2.618 1.00 96.00 271 PHE A O 1
ATOM 2116 N N . PRO A 1 272 ? 13.815 -10.863 1.335 1.00 95.56 272 PRO A N 1
ATOM 2117 C CA . PRO A 1 272 ? 13.994 -11.753 2.484 1.00 95.56 272 PRO A CA 1
ATOM 2118 C C . PRO A 1 272 ? 15.153 -11.331 3.400 1.00 95.56 272 PRO A C 1
ATOM 2120 O O . PRO A 1 272 ? 15.115 -11.528 4.610 1.00 95.56 272 PRO A O 1
ATOM 2123 N N . GLU A 1 273 ? 16.217 -10.753 2.844 1.00 95.62 273 GLU A N 1
ATOM 2124 C CA . GLU A 1 273 ? 17.345 -10.259 3.639 1.00 95.62 273 GLU A CA 1
ATOM 2125 C C . GLU A 1 273 ? 16.971 -8.999 4.426 1.00 95.62 273 GLU A C 1
ATOM 2127 O O . GLU A 1 273 ? 17.388 -8.848 5.573 1.00 95.62 273 GLU A O 1
ATOM 2132 N N . GLU A 1 274 ? 16.175 -8.099 3.843 1.00 95.31 274 GLU A N 1
ATOM 2133 C CA . GLU A 1 274 ? 15.667 -6.919 4.545 1.00 95.31 274 GLU A CA 1
ATOM 2134 C C . GLU A 1 274 ? 14.710 -7.285 5.688 1.00 95.31 274 GLU A C 1
ATOM 2136 O O . GLU A 1 274 ? 14.779 -6.638 6.736 1.00 95.31 274 GLU A O 1
ATOM 2141 N N . LEU A 1 275 ? 13.892 -8.339 5.539 1.00 93.31 275 LEU A N 1
ATOM 2142 C CA . LEU A 1 275 ? 13.068 -8.892 6.627 1.00 93.31 275 LEU A CA 1
ATOM 2143 C C . LEU A 1 275 ? 13.928 -9.482 7.755 1.00 93.31 275 LEU A C 1
ATOM 2145 O O . LEU A 1 275 ? 13.740 -9.146 8.926 1.00 93.31 275 LEU A O 1
ATOM 2149 N N . ARG A 1 276 ? 14.957 -10.265 7.418 1.00 93.12 276 ARG A N 1
ATOM 2150 C CA . ARG A 1 276 ? 15.887 -10.813 8.419 1.00 93.12 276 ARG A CA 1
ATOM 2151 C C . ARG A 1 276 ? 16.631 -9.729 9.201 1.00 93.12 276 ARG A C 1
ATOM 2153 O O . ARG A 1 276 ? 16.861 -9.885 10.396 1.00 93.12 276 ARG A O 1
ATOM 2160 N N . LYS A 1 277 ? 16.976 -8.605 8.561 1.00 93.06 277 LYS A N 1
ATOM 2161 C CA . LYS A 1 277 ? 17.639 -7.468 9.230 1.00 93.06 277 LYS A CA 1
ATOM 2162 C C . LYS A 1 277 ? 16.764 -6.779 10.278 1.00 93.06 277 LYS A C 1
ATOM 2164 O O . LYS A 1 277 ? 17.316 -6.215 11.218 1.00 93.06 277 LYS A O 1
ATOM 2169 N N . VAL A 1 278 ? 15.441 -6.759 10.099 1.00 90.38 278 VAL A N 1
ATOM 2170 C CA . VAL A 1 278 ? 14.518 -6.136 11.068 1.00 90.38 278 VAL A CA 1
ATOM 2171 C C . VAL A 1 278 ? 14.137 -7.076 12.212 1.00 90.38 278 VAL A C 1
ATOM 2173 O O . VAL A 1 278 ? 13.637 -6.599 13.225 1.00 90.38 278 VAL A O 1
ATOM 2176 N N . GLY A 1 279 ? 14.418 -8.378 12.087 1.00 89.75 279 GLY A N 1
ATOM 2177 C CA . GLY A 1 279 ? 14.240 -9.346 13.171 1.00 89.75 279 GLY A CA 1
ATOM 2178 C C . GLY A 1 279 ? 12.777 -9.598 13.535 1.00 89.75 279 GLY A C 1
ATOM 2179 O O . GLY A 1 279 ? 12.452 -9.708 14.715 1.00 89.75 279 GLY A O 1
ATOM 2180 N N . ILE A 1 280 ? 11.890 -9.649 12.537 1.00 91.69 280 ILE A N 1
ATOM 2181 C CA . ILE A 1 280 ? 10.479 -9.993 12.755 1.00 91.69 280 ILE A CA 1
ATOM 2182 C C . ILE A 1 280 ? 10.297 -11.488 13.034 1.00 91.69 280 ILE A C 1
ATOM 2184 O O . ILE A 1 280 ? 11.170 -12.302 12.742 1.00 91.69 280 ILE A O 1
ATOM 2188 N N . ALA A 1 281 ? 9.142 -11.850 13.594 1.00 94.06 281 ALA A N 1
ATOM 2189 C CA . ALA A 1 281 ? 8.775 -13.247 13.790 1.00 94.06 281 ALA A CA 1
ATOM 2190 C C . ALA A 1 281 ? 8.720 -13.995 12.449 1.00 94.06 281 ALA A C 1
ATOM 2192 O O . ALA A 1 281 ? 8.185 -13.470 11.469 1.00 94.06 281 ALA A O 1
ATOM 2193 N N . GLN A 1 282 ? 9.216 -15.237 12.431 1.00 96.44 282 GLN A N 1
ATOM 2194 C CA . GLN A 1 282 ? 9.282 -16.062 11.220 1.00 96.44 282 GLN A CA 1
ATOM 2195 C C . GLN A 1 282 ? 7.910 -16.213 10.552 1.00 96.44 282 GLN A C 1
ATOM 2197 O O . GLN A 1 282 ? 7.804 -16.148 9.337 1.00 96.44 282 GLN A O 1
ATOM 2202 N N . GLN A 1 283 ? 6.842 -16.335 11.341 1.00 97.25 283 GLN A N 1
ATOM 2203 C CA . GLN A 1 283 ? 5.475 -16.485 10.846 1.00 97.25 283 GLN A CA 1
ATOM 2204 C C . GLN A 1 283 ? 5.008 -15.251 10.061 1.00 97.25 283 GLN A C 1
ATOM 2206 O O . GLN A 1 283 ? 4.313 -15.378 9.055 1.00 97.25 283 GLN A O 1
ATOM 2211 N N . LEU A 1 284 ? 5.414 -14.052 10.495 1.00 95.81 284 LEU A N 1
ATOM 2212 C CA . LEU A 1 284 ? 5.134 -12.822 9.760 1.00 95.81 284 LEU A CA 1
ATOM 2213 C C . LEU A 1 284 ? 6.015 -12.710 8.511 1.00 95.81 284 LEU A C 1
ATOM 2215 O O . LEU A 1 284 ? 5.530 -12.272 7.471 1.00 95.81 284 LEU A O 1
ATOM 2219 N N . GLU A 1 285 ? 7.286 -13.115 8.591 1.00 96.88 285 GLU A N 1
ATOM 2220 C CA . GLU A 1 285 ? 8.175 -13.191 7.425 1.00 96.88 285 GLU A CA 1
ATOM 2221 C C . GLU A 1 285 ? 7.595 -14.117 6.346 1.00 96.88 285 GLU A C 1
ATOM 2223 O O . GLU A 1 285 ? 7.432 -13.691 5.203 1.00 96.88 285 GLU A O 1
ATOM 2228 N N . ASP A 1 286 ? 7.190 -15.330 6.718 1.00 97.94 286 ASP A N 1
ATOM 2229 C CA . ASP A 1 286 ? 6.613 -16.325 5.811 1.00 97.94 286 ASP A CA 1
ATOM 2230 C C . ASP A 1 286 ? 5.316 -15.821 5.165 1.00 97.94 286 ASP A C 1
ATOM 2232 O O . ASP A 1 286 ? 5.110 -15.983 3.959 1.00 97.94 286 ASP A O 1
ATOM 2236 N N . LEU A 1 287 ? 4.452 -15.158 5.943 1.00 98.19 287 LEU A N 1
ATOM 2237 C CA . LEU A 1 287 ? 3.226 -14.547 5.431 1.00 98.19 287 LEU A CA 1
ATOM 2238 C C . LEU A 1 287 ? 3.523 -13.410 4.441 1.00 98.19 287 LEU A C 1
ATOM 2240 O O . LEU A 1 287 ? 2.906 -13.343 3.376 1.00 98.19 287 LEU A O 1
ATOM 2244 N N . LEU A 1 288 ? 4.479 -12.530 4.752 1.00 97.94 288 LEU A N 1
ATOM 2245 C CA . LEU A 1 288 ? 4.868 -11.439 3.855 1.00 97.94 288 LEU A CA 1
ATOM 2246 C C . LEU A 1 288 ? 5.497 -11.965 2.561 1.00 97.94 288 LEU A C 1
ATOM 2248 O O . LEU A 1 288 ? 5.160 -11.467 1.488 1.00 97.94 288 LEU A O 1
ATOM 2252 N N . LEU A 1 289 ? 6.356 -12.986 2.638 1.00 97.31 289 LEU A N 1
ATOM 2253 C CA . LEU A 1 289 ? 6.938 -13.651 1.468 1.00 97.31 289 LEU A CA 1
ATOM 2254 C C . LEU A 1 289 ? 5.866 -14.317 0.598 1.00 97.31 289 LEU A C 1
ATOM 2256 O O . LEU A 1 289 ? 5.927 -14.226 -0.626 1.00 97.31 289 LEU A O 1
ATOM 2260 N N . PHE A 1 290 ? 4.854 -14.928 1.218 1.00 98.25 290 PHE A N 1
ATOM 2261 C CA . PHE A 1 290 ? 3.722 -15.523 0.509 1.00 98.25 290 PHE A CA 1
ATOM 2262 C C . PHE A 1 290 ? 2.862 -14.479 -0.223 1.00 98.25 290 PHE A C 1
ATOM 2264 O O . PHE A 1 290 ? 2.376 -14.730 -1.326 1.00 98.25 290 PHE A O 1
ATOM 2271 N N . MET A 1 291 ? 2.674 -13.293 0.363 1.00 98.19 291 MET A N 1
ATOM 2272 C CA . MET A 1 291 ? 1.862 -12.223 -0.230 1.00 98.19 291 MET A CA 1
ATOM 2273 C C . MET A 1 291 ? 2.612 -11.393 -1.284 1.00 98.19 291 MET A C 1
ATOM 2275 O O . MET A 1 291 ? 1.996 -10.927 -2.247 1.00 98.19 291 MET A O 1
ATOM 2279 N N . LEU A 1 292 ? 3.922 -11.178 -1.121 1.00 97.44 292 LEU A N 1
ATOM 2280 C CA . LEU A 1 292 ? 4.735 -10.281 -1.955 1.00 97.44 292 LEU A CA 1
ATOM 2281 C C . LEU A 1 292 ? 5.377 -10.993 -3.143 1.00 97.44 292 LEU A C 1
ATOM 2283 O O . LEU A 1 292 ? 6.579 -10.912 -3.385 1.00 97.44 292 LEU A O 1
ATOM 2287 N N . VAL A 1 293 ? 4.528 -11.639 -3.939 1.00 96.75 293 VAL A N 1
ATOM 2288 C CA . VAL A 1 293 ? 4.915 -12.241 -5.215 1.00 96.75 293 VAL A CA 1
ATOM 2289 C C . VAL A 1 293 ? 4.861 -11.188 -6.319 1.00 96.75 293 VAL A C 1
ATOM 2291 O O . VAL A 1 293 ? 3.832 -10.536 -6.545 1.00 96.75 293 VAL A O 1
ATOM 2294 N N . VAL A 1 294 ? 5.979 -11.020 -7.025 1.00 96.00 294 VAL A N 1
ATOM 2295 C CA . VAL A 1 294 ? 6.139 -10.005 -8.073 1.00 96.00 294 VAL A CA 1
ATOM 2296 C C . VAL A 1 294 ? 5.154 -10.216 -9.220 1.00 96.00 294 VAL A C 1
ATOM 2298 O O . VAL A 1 294 ? 4.509 -9.266 -9.666 1.00 96.00 294 VAL A O 1
ATOM 2301 N N . HIS A 1 295 ? 5.014 -11.454 -9.695 1.00 95.12 295 HIS A N 1
ATOM 2302 C CA . HIS A 1 295 ? 4.119 -11.773 -10.799 1.00 95.12 295 HIS A CA 1
ATOM 2303 C C . HIS A 1 295 ? 2.662 -11.825 -10.317 1.00 95.12 295 HIS A C 1
ATOM 2305 O O . HIS A 1 295 ? 2.309 -12.694 -9.521 1.00 95.12 295 HIS A O 1
ATOM 2311 N N . PRO A 1 296 ? 1.766 -10.955 -10.824 1.00 93.50 296 PRO A N 1
ATOM 2312 C CA . PRO A 1 296 ? 0.414 -10.835 -10.281 1.00 93.50 296 PRO A CA 1
ATOM 2313 C C . PRO A 1 296 ? -0.420 -12.112 -10.435 1.00 93.50 296 PRO A C 1
ATOM 2315 O O . PRO A 1 296 ? -1.280 -12.367 -9.608 1.00 93.50 296 PRO A O 1
ATOM 2318 N N . LYS A 1 297 ? -0.156 -12.939 -11.456 1.00 93.56 297 LYS A N 1
ATOM 2319 C CA . LYS A 1 297 ? -0.866 -14.215 -11.671 1.00 93.56 297 LYS A CA 1
ATOM 2320 C C . LYS A 1 297 ? -0.485 -15.310 -10.674 1.00 93.56 297 LYS A C 1
ATOM 2322 O O . LYS A 1 297 ? -1.233 -16.267 -10.521 1.00 93.56 297 LYS A O 1
ATOM 2327 N N . GLU A 1 298 ? 0.684 -15.188 -10.060 1.00 95.56 298 GLU A N 1
ATOM 2328 C CA . GLU A 1 298 ? 1.199 -16.125 -9.058 1.00 95.56 298 GLU A CA 1
ATOM 2329 C C . GLU A 1 298 ? 0.904 -15.631 -7.637 1.00 95.56 298 GLU A C 1
ATOM 2331 O O . GLU A 1 298 ? 1.008 -16.389 -6.676 1.00 95.56 298 GLU A O 1
ATOM 2336 N N . ARG A 1 299 ? 0.515 -14.358 -7.498 1.00 96.88 299 ARG A N 1
ATOM 2337 C CA . ARG A 1 299 ? 0.189 -13.744 -6.217 1.00 96.88 299 ARG A CA 1
ATOM 2338 C C . ARG A 1 299 ? -1.136 -14.297 -5.681 1.00 96.88 299 ARG A C 1
ATOM 2340 O O . ARG A 1 299 ? -2.111 -14.368 -6.434 1.00 96.88 299 ARG A O 1
ATOM 2347 N N . PRO A 1 300 ? -1.217 -14.658 -4.389 1.00 96.69 300 PRO A N 1
ATOM 2348 C CA . PRO A 1 300 ? -2.451 -15.173 -3.820 1.00 96.69 300 PRO A CA 1
ATOM 2349 C C . PRO A 1 300 ? -3.545 -14.103 -3.806 1.00 96.69 300 PRO A C 1
ATOM 2351 O O . PRO A 1 300 ? -3.290 -12.906 -3.661 1.00 96.69 300 PRO A O 1
ATOM 2354 N N . THR A 1 301 ? -4.797 -14.547 -3.900 1.00 94.12 301 THR A N 1
ATOM 2355 C CA . THR A 1 301 ? -5.945 -13.675 -3.629 1.00 94.12 301 THR A CA 1
ATOM 2356 C C . THR A 1 301 ? -6.067 -13.413 -2.128 1.00 94.12 301 THR A C 1
ATOM 2358 O O . THR A 1 301 ? -5.597 -14.212 -1.321 1.00 94.12 301 THR A O 1
ATOM 2361 N N . ALA A 1 302 ? -6.773 -12.353 -1.727 1.00 91.62 302 ALA A N 1
ATOM 2362 C CA . ALA A 1 302 ? -7.022 -12.081 -0.309 1.00 91.62 302 ALA A CA 1
ATOM 2363 C C . ALA A 1 302 ? -7.703 -13.264 0.409 1.00 91.62 302 ALA A C 1
ATOM 2365 O O . ALA A 1 302 ? -7.316 -13.618 1.517 1.00 91.62 302 ALA A O 1
ATOM 2366 N N . SER A 1 303 ? -8.664 -13.930 -0.245 1.00 92.88 303 SER A N 1
ATOM 2367 C CA . SER A 1 303 ? -9.307 -15.126 0.317 1.00 92.88 303 SER A CA 1
ATOM 2368 C C . SER A 1 303 ? -8.330 -16.292 0.458 1.00 92.88 303 SER A C 1
ATOM 2370 O O . SER A 1 303 ? -8.413 -17.032 1.431 1.00 92.88 303 SER A O 1
ATOM 2372 N N . SER A 1 304 ? -7.417 -16.460 -0.502 1.00 95.19 304 SER A N 1
ATOM 2373 C CA . SER A 1 304 ? -6.386 -17.499 -0.443 1.00 95.19 304 SER A CA 1
ATOM 2374 C C . SER A 1 304 ? -5.380 -17.233 0.674 1.00 95.19 304 SER A C 1
ATOM 2376 O O . SER A 1 304 ? -4.960 -18.180 1.320 1.00 95.19 304 SER A O 1
ATOM 2378 N N . VAL A 1 305 ? -5.031 -15.965 0.930 1.00 97.06 305 VAL A N 1
ATOM 2379 C CA . VAL A 1 305 ? -4.193 -15.575 2.076 1.00 97.06 305 VAL A CA 1
ATOM 2380 C C . VAL A 1 305 ? -4.867 -15.955 3.386 1.00 97.06 305 VAL A C 1
ATOM 2382 O O . VAL A 1 305 ? -4.266 -16.662 4.177 1.00 97.06 305 VAL A O 1
ATOM 2385 N N . LEU A 1 306 ? -6.129 -15.575 3.592 1.00 95.56 306 LEU A N 1
ATOM 2386 C CA . LEU A 1 306 ? -6.847 -15.883 4.838 1.00 95.56 306 LEU A CA 1
ATOM 2387 C C . LEU A 1 306 ? -7.021 -17.390 5.096 1.00 95.56 306 LEU A C 1
ATOM 2389 O O . LEU A 1 306 ? -7.238 -17.802 6.228 1.00 95.56 306 LEU A O 1
ATOM 2393 N N . GLN A 1 307 ? -6.952 -18.215 4.051 1.00 96.75 307 GLN A N 1
ATOM 2394 C CA . GLN A 1 307 ? -7.062 -19.672 4.144 1.00 96.75 307 GLN A CA 1
ATOM 2395 C C . GLN A 1 307 ? -5.701 -20.380 4.158 1.00 96.75 307 GLN A C 1
ATOM 2397 O O . GLN A 1 307 ? -5.673 -21.608 4.238 1.00 96.75 307 GLN A O 1
ATOM 2402 N N . SER A 1 308 ? -4.588 -19.650 4.039 1.00 98.00 308 SER A N 1
ATOM 2403 C CA . SER A 1 308 ? -3.268 -20.256 3.898 1.00 98.00 308 SER A CA 1
ATOM 2404 C C . SER A 1 308 ? -2.697 -20.726 5.233 1.00 98.00 308 SER A C 1
ATOM 2406 O O . SER A 1 308 ? -3.005 -20.192 6.300 1.00 98.00 308 SER A O 1
ATOM 2408 N N . GLU A 1 309 ? -1.802 -21.710 5.161 1.00 98.25 309 GLU A N 1
ATOM 2409 C CA . GLU A 1 309 ? -1.054 -22.194 6.324 1.00 98.25 309 GLU A CA 1
ATOM 2410 C C . GLU A 1 309 ? -0.190 -21.083 6.937 1.00 98.25 309 GLU A C 1
ATOM 2412 O O . GLU A 1 309 ? -0.046 -21.021 8.154 1.00 98.25 309 GLU A O 1
ATOM 2417 N N . GLN A 1 310 ? 0.337 -20.163 6.118 1.00 98.44 310 GLN A N 1
ATOM 2418 C CA . GLN A 1 310 ? 1.137 -19.026 6.585 1.00 98.44 310 GLN A CA 1
ATOM 2419 C C . GLN A 1 310 ? 0.303 -18.071 7.443 1.00 98.44 310 GLN A C 1
ATOM 2421 O O . GLN A 1 310 ? 0.772 -17.619 8.485 1.00 98.44 310 GLN A O 1
ATOM 2426 N N . PHE A 1 311 ? -0.936 -17.780 7.031 1.00 97.56 311 PHE A N 1
ATOM 2427 C CA . PHE A 1 311 ? -1.815 -16.915 7.812 1.00 97.56 311 PHE A CA 1
ATOM 2428 C C . PHE A 1 311 ? -2.249 -17.593 9.113 1.00 97.56 311 PHE A C 1
ATOM 2430 O O . PHE A 1 311 ? -2.149 -16.978 10.167 1.00 97.56 311 PHE A O 1
ATOM 2437 N N . GLN A 1 312 ? -2.626 -18.874 9.067 1.00 97.75 312 GLN A N 1
ATOM 2438 C CA . GLN A 1 312 ? -2.986 -19.644 10.266 1.00 97.75 312 GLN A CA 1
ATOM 2439 C C . GLN A 1 312 ? -1.817 -19.767 11.256 1.00 97.75 312 GLN A C 1
ATOM 2441 O O . GLN A 1 312 ? -2.008 -19.669 12.467 1.00 97.75 312 GLN A O 1
ATOM 2446 N N . ALA A 1 313 ? -0.591 -19.962 10.761 1.00 97.88 313 ALA A N 1
ATOM 2447 C CA . ALA A 1 313 ? 0.601 -20.001 11.601 1.00 97.88 313 ALA A CA 1
ATOM 2448 C C . ALA A 1 313 ? 0.878 -18.644 12.265 1.00 97.88 313 ALA A C 1
ATOM 2450 O O . ALA A 1 313 ? 1.265 -18.606 13.433 1.00 97.88 313 ALA A O 1
ATOM 2451 N N . PHE A 1 314 ? 0.673 -17.542 11.539 1.00 96.50 314 PHE A N 1
ATOM 2452 C CA . PHE A 1 314 ? 0.800 -16.193 12.083 1.00 96.50 314 PHE A CA 1
ATOM 2453 C C . PHE A 1 314 ? -0.292 -15.873 13.109 1.00 96.50 314 PHE A C 1
ATOM 2455 O O . PHE A 1 314 ? 0.028 -15.364 14.177 1.00 96.50 314 PHE A O 1
ATOM 2462 N N . GLU A 1 315 ? -1.547 -16.223 12.827 1.00 94.31 315 GLU A N 1
ATOM 2463 C CA . GLU A 1 315 ? -2.677 -16.049 13.748 1.00 94.31 315 GLU A CA 1
ATOM 2464 C C . GLU A 1 315 ? -2.422 -16.789 15.064 1.00 94.31 315 GLU A C 1
ATOM 2466 O O . GLU A 1 315 ? -2.417 -16.173 16.125 1.00 94.31 315 GLU A O 1
ATOM 2471 N N . LYS A 1 316 ? -2.035 -18.069 14.991 1.00 94.94 316 LYS A N 1
ATOM 2472 C CA . LYS A 1 316 ? -1.662 -18.845 16.177 1.00 94.94 316 LYS A CA 1
ATOM 2473 C C . LYS A 1 316 ? -0.509 -18.213 16.964 1.00 94.94 316 LYS A C 1
ATOM 2475 O O . LYS A 1 316 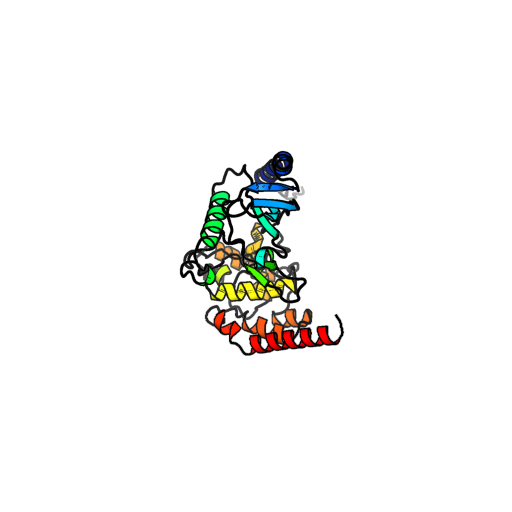? -0.529 -18.209 18.188 1.00 94.94 316 LYS A O 1
ATOM 2480 N N . PHE A 1 317 ? 0.511 -17.699 16.275 1.00 94.19 317 PHE A N 1
ATOM 2481 C CA . PHE A 1 317 ? 1.627 -17.019 16.933 1.00 94.19 317 PHE A CA 1
ATOM 2482 C C . PHE A 1 317 ? 1.168 -15.772 17.707 1.00 94.19 317 PHE A C 1
ATOM 2484 O O . PHE A 1 317 ? 1.663 -15.527 18.805 1.00 94.19 317 PHE A O 1
ATOM 2491 N N . VAL A 1 318 ? 0.224 -15.003 17.157 1.00 88.94 318 VAL A N 1
ATOM 2492 C CA . VAL A 1 318 ? -0.364 -13.841 17.839 1.00 88.94 318 VAL A CA 1
ATOM 2493 C C . VAL A 1 318 ? -1.202 -14.280 19.043 1.00 88.94 318 VAL A C 1
ATOM 2495 O O . VAL A 1 318 ? -0.994 -13.746 20.130 1.00 88.94 318 VAL A O 1
ATOM 2498 N N . ASP A 1 319 ? -2.053 -15.297 18.893 1.00 87.81 319 ASP A N 1
ATOM 2499 C CA . ASP A 1 319 ? -2.868 -15.840 19.992 1.00 87.81 319 ASP A CA 1
ATOM 2500 C C . ASP A 1 319 ? -2.000 -16.344 21.160 1.00 87.81 319 ASP A C 1
ATOM 2502 O O . ASP A 1 319 ? -2.291 -16.100 22.339 1.00 87.81 319 ASP A O 1
ATOM 2506 N N . ASP A 1 320 ? -0.898 -17.030 20.839 1.00 88.69 320 ASP A N 1
ATOM 2507 C CA . ASP A 1 320 ? 0.064 -17.515 21.826 1.00 88.69 320 ASP A CA 1
ATOM 2508 C C . ASP A 1 320 ? 0.735 -16.329 22.549 1.00 88.69 320 ASP A C 1
ATOM 2510 O O . ASP A 1 320 ? 0.872 -16.361 23.774 1.00 88.69 320 ASP A O 1
ATOM 2514 N N . LEU A 1 321 ? 1.116 -15.259 21.838 1.00 83.50 321 LEU A N 1
ATOM 2515 C CA . LEU A 1 321 ? 1.691 -14.050 22.446 1.00 83.50 321 LEU A CA 1
ATOM 2516 C C . LEU A 1 321 ? 0.718 -13.351 23.402 1.00 83.50 321 LEU A C 1
ATOM 2518 O O . LEU A 1 321 ? 1.122 -12.957 24.498 1.00 83.50 321 LEU A O 1
ATOM 2522 N N . GLU A 1 322 ? -0.545 -13.203 23.005 1.00 79.88 322 GLU A N 1
ATOM 2523 C CA . GLU A 1 322 ? -1.576 -12.575 23.837 1.00 79.88 322 GLU A CA 1
ATOM 2524 C C . GLU A 1 322 ? -1.836 -13.389 25.105 1.00 79.88 322 GLU A C 1
ATOM 2526 O O . GLU A 1 322 ? -1.875 -12.837 26.206 1.00 79.88 322 GLU A O 1
ATOM 2531 N N . SER A 1 323 ? -1.914 -14.715 24.974 1.00 80.25 323 SER A N 1
ATOM 2532 C CA . SER A 1 323 ? -2.095 -15.620 26.112 1.00 80.25 323 SER A CA 1
ATOM 2533 C C . SER A 1 323 ? -0.951 -15.492 27.127 1.00 80.25 323 SER A C 1
ATOM 2535 O O . SER A 1 323 ? -1.194 -15.380 28.329 1.00 80.25 323 SER A O 1
ATOM 2537 N N . HIS A 1 324 ? 0.299 -15.407 26.654 1.00 72.88 324 HIS A N 1
ATOM 2538 C CA . HIS A 1 324 ? 1.460 -15.200 27.527 1.00 72.88 324 HIS A CA 1
ATOM 2539 C C . HIS A 1 324 ? 1.492 -13.797 28.156 1.00 72.88 324 HIS A C 1
ATOM 2541 O O . HIS A 1 324 ? 1.977 -13.651 29.279 1.00 72.88 324 HIS A O 1
ATOM 2547 N N . ALA A 1 325 ? 1.008 -12.757 27.472 1.00 68.62 325 ALA A N 1
ATOM 2548 C CA . ALA A 1 325 ? 0.934 -11.409 28.038 1.00 68.62 325 ALA A CA 1
ATOM 2549 C C . ALA A 1 325 ? -0.053 -11.353 29.216 1.00 68.62 325 ALA A C 1
ATOM 2551 O O . ALA A 1 325 ? 0.295 -10.851 30.288 1.00 68.62 325 ALA A O 1
ATOM 2552 N N . VAL A 1 326 ? -1.228 -11.973 29.053 1.00 70.19 326 VAL A N 1
ATOM 2553 C CA . VAL A 1 326 ? -2.255 -12.076 30.100 1.00 70.19 326 VAL A CA 1
ATOM 2554 C C . VAL A 1 326 ? -1.749 -12.873 31.307 1.00 70.19 326 VAL A C 1
ATOM 2556 O O . VAL A 1 326 ? -1.935 -12.442 32.445 1.00 70.19 326 VAL A O 1
ATOM 2559 N N . GLU A 1 327 ? -1.068 -14.003 31.089 1.00 65.31 327 GLU A N 1
ATOM 2560 C CA . GLU A 1 327 ? -0.503 -14.821 32.176 1.00 65.31 327 GLU A CA 1
ATOM 2561 C C . GLU A 1 327 ? 0.588 -14.094 32.979 1.00 65.31 327 GLU A C 1
ATOM 2563 O O . GLU A 1 327 ? 0.739 -14.335 34.178 1.00 65.31 327 GLU A O 1
ATOM 2568 N N . ASN A 1 328 ? 1.317 -13.171 32.346 1.00 65.06 328 ASN A N 1
ATOM 2569 C CA . ASN A 1 328 ? 2.372 -12.386 32.988 1.00 65.06 328 ASN A CA 1
ATOM 2570 C C . ASN A 1 328 ? 1.894 -11.024 33.531 1.00 65.06 328 ASN A C 1
ATOM 2572 O O . ASN A 1 328 ? 2.706 -10.270 34.069 1.00 65.06 328 ASN A O 1
ATOM 2576 N N . GLY A 1 329 ? 0.592 -10.725 33.446 1.00 50.25 329 GLY A N 1
ATOM 2577 C CA . GLY A 1 329 ? -0.013 -9.517 34.016 1.00 50.25 329 GLY A CA 1
ATOM 2578 C C . GLY A 1 329 ? 0.358 -8.219 33.295 1.00 50.25 329 GLY A C 1
ATOM 2579 O O . GLY A 1 329 ? 0.431 -7.177 33.954 1.00 50.25 329 GLY A O 1
ATOM 2580 N N . PHE A 1 330 ? 0.622 -8.293 31.987 1.00 46.59 330 PHE A N 1
ATOM 2581 C CA . PHE A 1 330 ? 0.863 -7.130 31.126 1.00 46.59 330 PHE A CA 1
ATOM 2582 C C . PHE A 1 330 ? -0.413 -6.587 30.489 1.00 46.59 330 PHE A C 1
ATOM 2584 O O . PHE A 1 330 ? -1.327 -7.393 30.203 1.00 46.59 330 PHE A O 1
#

Secondary structure (DSSP, 8-state):
---PPP---------SSSHHHHHHHHHHHHHHHHHHTTS-TT-EEE-SS-EEEEEE-------SSSS---EEEEEEEEPPTT-----TTTTTT-EEEEEE--TT-S-THHHHHHHHHHHHHHSTTTTT-TT--B-TT-SGGGEEEE-TTSS-PEEEE--GGG-B-GGG-SS-S-TTT--HHHHTTPPP-HHHHHHHHHHHHHHHHSTTSSTTTT-SSGGGHHHHHHHHHHHH-TT--PPPGGG---HHHHHHHHHHHHHHHSTTSPP---HHHHHHHHT--HHHHHHHHHH--SSTTTSPPHHHHHTSHHHHHHHHHHHHHHHHHHHTT-

pLDDT: mean 76.26, std 20.73, range [22.83, 98.44]

=== Feature glossary ===
A reading guide for the features in this record.

Start from the sequence.

  · Sequence gives the chain of amino acids in standard one-letter code (A=alanine, C=cysteine, …, Y=tyrosine), read N→C. It is the only feature that is directly encoded by the gene; all structural features are derived from the folded form of this sequence.

Fold it, and you get atomic coordinates and the backbone conformation that goes with them.

  · Structure coordinates are given as an mmCIF _atom_site loop: one row per atom with element, residue name, chain id, sequence number, and x/y/z position in Å. Only the four main-chain atoms per residue are included here; side chains are omitted to keep the record compact.

  · Backbone dihedral angles. Every residue except chain termini has a φ (preceding-C → N → Cα → C) and a ψ (N → Cα → C → next-N). They are reported in degrees following the IUPAC sign convention. Secondary structure is essentially a statement about which (φ, ψ) basin each residue occupies.

  · Eight-state secondary structure (DSSP): H is the canonical α-helix, G the tighter 3₁₀-helix, I the wider π-helix; E/B are β-structure, T and S are turns and bends, and '-' is everything else. DSSP derives these from the pattern of main-chain N–H···O=C hydrogen bonds, not from the sequence.

  · SS3 is a coarse helix/strand/coil call (letters a/b/c) made by the P-SEA algorithm from inter-Cα distances and dihedrals. It is less detailed than DSSP but needs only Cα positions.

Summarize the fold with a handful of shape descriptors and a per-residue structural alphabet.

  · Radius of gyration (Rg) is the root-mean-square distance of Cα atoms from their centroid — a single number for overall size and compactness. A globular domain of N residues has Rg ≈ 2.2·N^0.38 Å; an extended or disordered chain has a much larger Rg. The Cα contact count is the number of residue pairs whose Cα atoms are within 8 Å and are more than four positions apart in sequence — a standard proxy for tertiary packing density. The bounding box is the smallest axis-aligned box enclosing all Cα atoms.

  · 3Di is Foldseek's structural alphabet. Each residue is assigned one of twenty discrete states based on how its Cα sits relative to its spatial (not sequential) neighbors. Aligning 3Di strings finds structural homologs roughly as well as full 3D superposition, but orders of magnitude faster.

  · Solvent-accessible surface area (SASA) is the area in Å² traced out by the centre of a 1.4 Å probe sphere (a water molecule) rolled over the protein's van der Waals surface (Shrake–Rupley / Lee–Richards construction). Buried residues have near-zero SASA; fully exposed residues can exceed 200 Å². The total SASA scales roughly with the number of surface residues.

Ask how reliable the model is.

  · For AlphaFold models, the B-factor field carries pLDDT — the model's own estimate of local accuracy on a 0–100 scale. Regions with pLDDT<50 should be treated as essentially unmodeled; they often correspond to intrinsically disordered segments.

  · For experimental (PDB) structures, the B-factor (temperature factor) quantifies the positional spread of each atom in the crystal — a combination of thermal vibration and static disorder — in units of Å². High B-factors mark flexible loops or poorly resolved regions; low B-factors mark the rigid, well-ordered core.

  · Predicted Aligned Error (PAE) is an AlphaFold confidence matrix: entry (i, j) is the expected error in the position of residue j, in ångströms, when the prediction is superimposed on the true structure at residue i. Low PAE within a block of residues means that block is internally rigid and well-predicted; high PAE between two blocks means their relative placement is uncertain even if each block individually is confident.

Place it in context: what it resembles, what it is annotated as, and how it looks.

  · Structural nearest neighbors (via Foldseek easy-search vs the PDB). Reported per hit: target PDB id, E-value, and alignment TM-score. A TM-score above ~0.5 is the conventional threshold for 'same fold'.

  · Functional annotations link the protein to curated databases. InterPro entries identify conserved domains and families by matching the sequence against member-database signatures (Pfam, PROSITE, CDD, …). Gene Ontology (GO) terms describe molecular function, biological process, and cellular component in a controlled vocabulary. CATH places the structure in a hierarchical fold classification (Class/Architecture/Topology/Homologous-superfamily). The organism is the source species.

  · The contact map is a binary N×N matrix image: pixel (i, j) is dark where Cα_i and Cα_j are within 8 Å and |i−j|>4. Because the |i−j|>4 filter removes local helical contacts, off-diagonal stripes parallel to the main diagonal indicate parallel β-sheets; stripes perpendicular to it indicate antiparallel β-sheets. The Ramachandran plot scatters every residue's (φ, ψ) pair against the sterically allowed regions. The PAE heatmap renders the predicted-aligned-error matrix.

  · Six rendered views show the 3D structure from the faces of a cube — i.e. along ±x, ±y, ±z. Rendering representation is drawn randomly per protein from cartoon (secondary-structure ribbons), sticks (backbone bonds), or molecular surface; coloring is either N→C rainbow (blue at the N-terminus through red at the C-terminus) or one color per chain.